Protein AF-A0A3S1AB15-F1 (afdb_monomer)

Radius of gyration: 45.66 Å; Cα contacts (8 Å, |Δi|>4): 78; chains: 1; bounding box: 102×45×136 Å

Structure (mmCIF, N/CA/C/O backbone):
data_AF-A0A3S1AB15-F1
#
_entry.id   AF-A0A3S1AB15-F1
#
loop_
_atom_site.group_PDB
_atom_site.id
_atom_site.type_symbol
_atom_site.label_atom_id
_atom_site.label_alt_id
_atom_site.label_comp_id
_atom_site.label_asym_id
_atom_site.label_entity_id
_atom_site.label_seq_id
_atom_site.pdbx_PDB_ins_code
_atom_site.Cartn_x
_atom_site.Cartn_y
_atom_site.Cartn_z
_atom_site.occupancy
_atom_site.B_iso_or_equiv
_atom_site.auth_seq_id
_atom_site.auth_comp_id
_atom_site.auth_asym_id
_atom_site.auth_atom_id
_atom_site.pdbx_PDB_model_num
ATOM 1 N N . MET A 1 1 ? 31.374 -25.590 18.415 1.00 41.78 1 MET A N 1
ATOM 2 C CA . MET A 1 1 ? 30.487 -24.872 19.351 1.00 41.78 1 MET A CA 1
ATOM 3 C C . MET A 1 1 ? 29.099 -24.911 18.758 1.00 41.78 1 MET A C 1
ATOM 5 O O . MET A 1 1 ? 28.862 -24.319 17.716 1.00 41.78 1 MET A O 1
ATOM 9 N N . SER A 1 2 ? 28.260 -25.740 19.357 1.00 37.12 2 SER A N 1
ATOM 10 C CA . SER A 1 2 ? 26.904 -26.049 18.923 1.00 37.12 2 SER A CA 1
ATOM 11 C C . SER A 1 2 ? 25.950 -25.057 19.580 1.00 37.12 2 SER A C 1
ATOM 13 O O . SER A 1 2 ? 26.013 -24.892 20.794 1.00 37.12 2 SER A O 1
ATOM 15 N N . ALA A 1 3 ? 25.056 -24.434 18.818 1.00 39.50 3 ALA A N 1
ATOM 16 C CA . ALA A 1 3 ? 23.902 -23.741 19.382 1.00 39.50 3 ALA A CA 1
ATOM 17 C C . ALA A 1 3 ? 22.699 -23.966 18.463 1.00 39.50 3 ALA A C 1
ATOM 19 O O . ALA A 1 3 ? 22.580 -23.375 17.394 1.00 39.50 3 ALA A O 1
ATOM 20 N N . SER A 1 4 ? 21.860 -24.910 18.884 1.00 38.78 4 SER A N 1
ATOM 21 C CA . SER A 1 4 ? 20.531 -25.165 18.341 1.00 38.78 4 SER A CA 1
ATOM 22 C C . SER A 1 4 ? 19.569 -24.138 18.921 1.00 38.78 4 SER A C 1
ATOM 24 O O . SER A 1 4 ? 19.506 -23.994 20.140 1.00 38.78 4 SER A O 1
ATOM 26 N N . ILE A 1 5 ? 18.812 -23.453 18.071 1.00 42.25 5 ILE A N 1
ATOM 27 C CA . ILE A 1 5 ? 17.659 -22.654 18.486 1.00 42.25 5 ILE A CA 1
ATOM 28 C C . ILE A 1 5 ? 16.576 -22.875 17.434 1.00 42.25 5 ILE A C 1
ATOM 30 O O . ILE A 1 5 ? 16.657 -22.297 16.355 1.00 42.25 5 ILE A O 1
ATOM 34 N N . ASN A 1 6 ? 15.600 -23.740 17.722 1.00 36.19 6 ASN A N 1
ATOM 35 C CA . ASN A 1 6 ? 14.193 -23.358 17.612 1.00 36.19 6 ASN A CA 1
ATOM 36 C C . ASN A 1 6 ? 13.216 -24.456 18.035 1.00 36.19 6 ASN A C 1
ATOM 38 O O . ASN A 1 6 ? 13.455 -25.643 17.836 1.00 36.19 6 ASN A O 1
ATOM 42 N N . SER A 1 7 ? 12.056 -23.952 18.458 1.00 36.03 7 SER A N 1
ATOM 43 C CA . SER A 1 7 ? 10.731 -24.572 18.491 1.00 36.03 7 SER A CA 1
ATOM 44 C C . SER A 1 7 ? 10.252 -24.960 19.886 1.00 36.03 7 SER A C 1
ATOM 46 O O . SER A 1 7 ? 10.498 -26.047 20.399 1.00 36.03 7 SER A O 1
ATOM 48 N N . ARG A 1 8 ? 9.519 -24.020 20.486 1.00 38.16 8 ARG A N 1
ATOM 49 C CA . ARG A 1 8 ? 8.546 -24.291 21.538 1.00 38.16 8 ARG A CA 1
ATOM 50 C C . ARG A 1 8 ? 7.203 -23.811 20.994 1.00 38.16 8 ARG A C 1
ATOM 52 O O . ARG A 1 8 ? 6.916 -22.619 21.019 1.00 38.16 8 ARG A O 1
ATOM 59 N N . ASN A 1 9 ? 6.473 -24.743 20.386 1.00 38.34 9 ASN A N 1
ATOM 60 C CA . ASN A 1 9 ? 5.055 -24.596 20.087 1.00 38.34 9 ASN A CA 1
ATOM 61 C C . ASN A 1 9 ? 4.305 -24.636 21.422 1.00 38.34 9 ASN A C 1
ATOM 63 O O . ASN A 1 9 ? 4.471 -25.588 22.184 1.00 38.34 9 ASN A O 1
ATOM 67 N N . GLU A 1 10 ? 3.511 -23.611 21.703 1.00 45.81 10 GLU A N 1
ATOM 68 C CA . GLU A 1 10 ? 2.460 -23.674 22.714 1.00 45.81 10 GLU A CA 1
ATOM 69 C C . GLU A 1 10 ? 1.128 -23.642 21.964 1.00 45.81 10 GLU A C 1
ATOM 71 O O . GLU A 1 10 ? 0.696 -22.602 21.469 1.00 45.81 10 GLU A O 1
ATOM 76 N N . ASP A 1 11 ? 0.542 -24.831 21.825 1.00 39.22 11 ASP A N 1
ATOM 77 C CA . ASP A 1 11 ? -0.824 -25.050 21.368 1.00 39.22 11 ASP A CA 1
ATOM 78 C C . ASP A 1 11 ? -1.787 -24.498 22.430 1.00 39.22 11 ASP A C 1
ATOM 80 O O . ASP A 1 11 ? -1.764 -24.920 23.588 1.00 39.22 11 ASP A O 1
ATOM 84 N N . TYR A 1 12 ? -2.621 -23.532 22.043 1.00 44.62 12 TYR A N 1
ATOM 85 C CA . TYR A 1 12 ? -3.700 -23.006 22.876 1.00 44.62 12 TYR A CA 1
ATOM 86 C C . TYR A 1 12 ? -5.025 -23.570 22.351 1.00 44.62 12 TYR A C 1
ATOM 88 O O . TYR A 1 12 ? -5.655 -22.998 21.463 1.00 44.62 12 TYR A O 1
ATOM 96 N N . ASP A 1 13 ? -5.421 -24.724 22.889 1.00 42.44 13 ASP A N 1
ATOM 97 C CA . ASP A 1 13 ? -6.760 -25.294 22.724 1.00 42.44 13 ASP A CA 1
ATOM 98 C C . ASP A 1 13 ? -7.756 -24.477 23.560 1.00 42.44 13 ASP A C 1
ATOM 100 O O . ASP A 1 13 ? -7.818 -24.585 24.785 1.00 42.44 13 ASP A O 1
ATOM 104 N N . GLY A 1 14 ? -8.532 -23.629 22.888 1.00 37.81 14 GLY A N 1
ATOM 105 C CA . GLY A 1 14 ? -9.622 -22.851 23.472 1.00 37.81 14 GLY A CA 1
ATOM 106 C C . GLY A 1 14 ? -10.954 -23.226 22.833 1.00 37.81 14 GLY A C 1
ATOM 107 O O . GLY A 1 14 ? -11.502 -22.449 22.057 1.00 37.81 14 GLY A O 1
ATOM 108 N N . ALA A 1 15 ? -11.460 -24.423 23.130 1.00 46.62 15 ALA A N 1
ATOM 109 C CA . ALA A 1 15 ? -12.810 -24.836 22.761 1.00 46.62 15 ALA A CA 1
ATOM 110 C C . ALA A 1 15 ? -13.834 -24.136 23.675 1.00 46.62 15 ALA A C 1
ATOM 112 O O . ALA A 1 15 ? -14.113 -24.592 24.783 1.00 46.62 15 ALA A O 1
ATOM 113 N N . GLU A 1 16 ? -14.382 -23.007 23.225 1.00 45.06 16 GLU A N 1
ATOM 114 C CA . GLU A 1 16 ? -15.529 -22.349 23.858 1.00 45.06 16 GLU A CA 1
ATOM 115 C C . GLU A 1 16 ? -16.817 -23.042 23.373 1.00 45.06 16 GLU A C 1
ATOM 117 O O . GLU A 1 16 ? -17.354 -22.747 22.305 1.00 45.06 16 GLU A O 1
ATOM 122 N N . SER A 1 17 ? -17.269 -24.038 24.141 1.00 47.09 17 SER A N 1
ATOM 123 C CA . SER A 1 17 ? -18.585 -24.665 23.990 1.00 47.09 17 SER A CA 1
ATOM 124 C C . SER A 1 17 ? -19.658 -23.649 24.378 1.00 47.09 17 SER A C 1
ATOM 126 O O . SER A 1 17 ? -19.760 -23.268 25.542 1.00 47.09 17 SER A O 1
ATOM 128 N N . SER A 1 18 ? -20.438 -23.193 23.401 1.00 46.47 18 SER A N 1
ATOM 129 C CA . SER A 1 18 ? -21.615 -22.354 23.624 1.00 46.47 18 SER A CA 1
ATOM 130 C C . SER A 1 18 ? -22.792 -23.245 24.023 1.00 46.47 18 SER A C 1
ATOM 132 O O . SER A 1 18 ? -23.372 -23.922 23.180 1.00 46.47 18 SER A O 1
ATOM 134 N N . ASP A 1 19 ? -23.128 -23.252 25.315 1.00 47.16 19 ASP A N 1
ATOM 135 C CA . ASP A 1 19 ? -24.432 -23.715 25.800 1.00 47.16 19 ASP A CA 1
ATOM 136 C C . ASP A 1 19 ? -25.497 -22.728 25.302 1.00 47.16 19 ASP A C 1
ATOM 138 O O . ASP A 1 19 ? -25.584 -21.586 25.761 1.00 47.16 19 ASP A O 1
ATOM 142 N N . LEU A 1 20 ? -26.259 -23.155 24.298 1.00 45.91 20 LEU A N 1
ATOM 143 C CA . LEU A 1 20 ? -27.479 -22.496 23.850 1.00 45.91 20 LEU A CA 1
ATOM 144 C C . LEU A 1 20 ? -28.652 -23.160 24.579 1.00 45.91 20 LEU A C 1
ATOM 146 O O . LEU A 1 20 ? -29.118 -24.222 24.171 1.00 45.91 20 LEU A O 1
ATOM 150 N N . ASP A 1 21 ? -29.110 -22.527 25.658 1.00 44.84 21 ASP A N 1
ATOM 151 C CA . ASP A 1 21 ? -30.383 -22.843 26.306 1.00 44.84 21 ASP A CA 1
ATOM 152 C C . ASP A 1 21 ? -31.539 -22.485 25.350 1.00 44.84 21 ASP A C 1
ATOM 154 O O . ASP A 1 21 ? -31.944 -21.327 25.228 1.00 44.84 21 ASP A O 1
ATOM 158 N N . GLU A 1 22 ? -32.060 -23.485 24.634 1.00 51.00 22 GLU A N 1
ATOM 159 C CA . GLU A 1 22 ? -33.353 -23.411 23.946 1.00 51.00 22 GLU A CA 1
ATOM 160 C C . GLU A 1 22 ? -34.484 -23.576 24.980 1.00 51.00 22 GLU A C 1
ATOM 162 O O . GLU A 1 22 ? -34.913 -24.691 25.286 1.00 51.00 22 GLU A O 1
ATOM 167 N N . GLU A 1 23 ? -34.993 -22.464 25.519 1.00 47.00 23 GLU A N 1
ATOM 168 C CA . GLU A 1 23 ? -36.288 -22.449 26.210 1.00 47.00 23 GLU A CA 1
ATOM 169 C C . GLU A 1 23 ? -37.405 -22.713 25.185 1.00 47.00 23 GLU A C 1
ATOM 171 O O . GLU A 1 23 ? -37.768 -21.850 24.383 1.00 47.00 23 GLU A O 1
ATOM 176 N N . LYS A 1 24 ? -37.942 -23.938 25.193 1.00 54.72 24 LYS A N 1
ATOM 177 C CA . LYS A 1 24 ? -39.202 -24.271 24.526 1.00 54.72 24 LYS A CA 1
ATOM 178 C C . LYS A 1 24 ? -40.3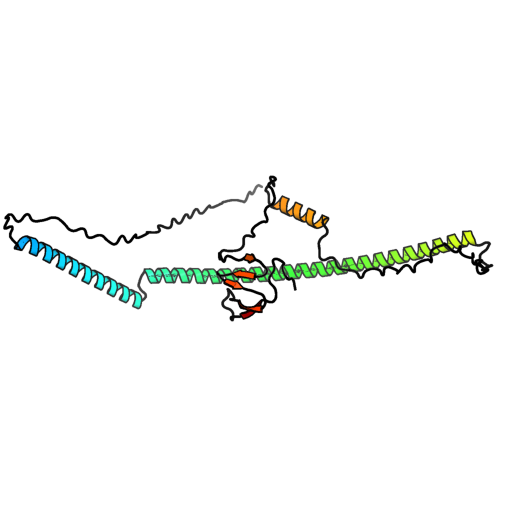75 -23.855 25.411 1.00 54.72 24 LYS A C 1
ATOM 180 O O . LYS A 1 24 ? -40.645 -24.495 26.425 1.00 54.72 24 LYS A O 1
ATOM 185 N N . ASP A 1 25 ? -41.075 -22.815 24.972 1.00 49.78 25 ASP A N 1
ATOM 186 C CA . ASP A 1 25 ? -42.474 -22.558 25.307 1.00 49.78 25 ASP A CA 1
ATOM 187 C C . ASP A 1 25 ? -43.337 -23.702 24.749 1.00 49.78 25 ASP A C 1
ATOM 189 O O . ASP A 1 25 ? -43.504 -23.814 23.534 1.00 49.78 25 ASP A O 1
ATOM 193 N N . ASP A 1 26 ? -43.900 -24.532 25.628 1.00 52.66 26 ASP A N 1
ATOM 194 C CA . ASP A 1 26 ? -45.068 -25.360 25.308 1.00 52.66 26 ASP A CA 1
ATOM 195 C C . ASP A 1 26 ? -46.261 -24.836 26.115 1.00 52.66 26 ASP A C 1
ATOM 197 O O . ASP A 1 26 ? -46.534 -25.218 27.257 1.00 52.66 26 ASP A O 1
ATOM 201 N N . GLU A 1 27 ? -46.956 -23.894 25.486 1.00 53.1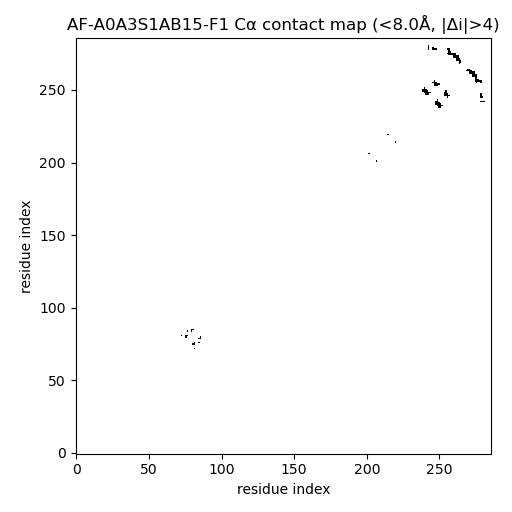2 27 GLU A N 1
ATOM 202 C CA . GLU A 1 27 ? -48.308 -23.490 25.830 1.00 53.12 27 GLU A CA 1
ATOM 203 C C . GLU A 1 27 ? -49.324 -24.565 25.393 1.00 53.12 27 GLU A C 1
ATOM 205 O O . GLU A 1 27 ? -49.307 -25.031 24.257 1.00 53.12 27 GLU A O 1
ATOM 210 N N . GLN A 1 28 ? -50.292 -24.811 26.286 1.00 47.41 28 GLN A N 1
ATOM 211 C CA . GLN A 1 28 ? -51.621 -25.415 26.077 1.00 47.41 28 GLN A CA 1
ATOM 212 C C . GLN A 1 28 ? -51.737 -26.950 26.077 1.00 47.41 28 GLN A C 1
ATOM 214 O O . GLN A 1 28 ? -51.415 -27.633 25.116 1.00 47.41 28 GLN A O 1
ATOM 219 N N . ALA A 1 29 ? -52.429 -27.478 27.090 1.00 44.75 29 ALA A N 1
ATOM 220 C CA . ALA A 1 29 ? -53.857 -27.783 26.950 1.00 44.75 29 ALA A CA 1
ATOM 221 C C . ALA A 1 29 ? -54.458 -28.108 28.326 1.00 44.75 29 ALA A C 1
ATOM 223 O O . ALA A 1 29 ? -54.067 -29.060 28.998 1.00 44.75 29 ALA A O 1
ATOM 224 N N . SER A 1 30 ? -55.400 -27.262 28.739 1.00 55.62 30 SER A N 1
ATOM 225 C CA . SER A 1 30 ? -56.384 -27.552 29.777 1.00 55.62 30 SER A CA 1
ATOM 226 C C . SER A 1 30 ? -57.255 -28.697 29.277 1.00 55.62 30 SER A C 1
ATOM 228 O O . SER A 1 30 ? -57.962 -28.499 28.291 1.00 55.62 30 SER A O 1
ATOM 230 N N . ASP A 1 31 ? -57.214 -29.845 29.950 1.00 49.53 31 ASP A N 1
ATOM 231 C CA . ASP A 1 31 ? -58.275 -30.838 29.835 1.00 49.53 31 ASP A CA 1
ATOM 232 C C . ASP A 1 31 ? -58.902 -31.089 31.206 1.00 49.53 31 ASP A C 1
ATOM 234 O O . ASP A 1 31 ? -58.246 -31.229 32.241 1.00 49.53 31 ASP A O 1
ATOM 238 N N . GLU A 1 32 ? -60.211 -31.010 31.150 1.00 54.84 32 GLU A N 1
ATOM 239 C CA . GLU A 1 32 ? -61.214 -30.881 32.178 1.00 54.84 32 GLU A CA 1
ATOM 240 C C . GLU A 1 32 ? -61.798 -32.279 32.366 1.00 54.84 32 GLU A C 1
ATOM 242 O O . GLU A 1 32 ? -62.391 -32.799 31.435 1.00 54.84 32 GLU A O 1
ATOM 247 N N . ASP A 1 33 ? -61.580 -32.916 33.521 1.00 52.94 33 ASP A N 1
ATOM 248 C CA . ASP A 1 33 ? -62.572 -33.780 34.184 1.00 52.94 33 ASP A CA 1
ATOM 249 C C . ASP A 1 33 ? -61.932 -34.588 35.319 1.00 52.94 33 ASP A C 1
ATOM 251 O O . ASP A 1 33 ? -61.236 -35.586 35.125 1.00 52.94 33 ASP A O 1
ATOM 255 N N . THR A 1 34 ? -62.241 -34.221 36.560 1.00 56.88 34 THR A N 1
ATOM 256 C CA . THR A 1 34 ? -62.368 -35.219 37.628 1.00 56.88 34 THR A CA 1
ATOM 257 C C . THR A 1 34 ? -63.484 -34.764 38.551 1.00 56.88 34 THR A C 1
ATOM 259 O O . THR A 1 34 ? -63.316 -33.891 39.403 1.00 56.88 34 THR A O 1
ATOM 262 N N . ALA A 1 35 ? -64.653 -35.339 38.291 1.00 48.91 35 ALA A N 1
ATOM 263 C CA . ALA A 1 35 ? -65.862 -35.190 39.068 1.00 48.91 35 ALA A CA 1
ATOM 264 C C . ALA A 1 35 ? -65.660 -35.596 40.539 1.00 48.91 35 ALA A C 1
ATOM 266 O O . ALA A 1 35 ? -65.032 -36.606 40.844 1.00 48.91 35 ALA A O 1
ATOM 267 N N . ASP A 1 36 ? -66.235 -34.766 41.407 1.00 56.72 36 ASP A N 1
ATOM 268 C CA . ASP A 1 36 ? -66.935 -35.091 42.653 1.00 56.72 36 ASP A CA 1
ATOM 269 C C . ASP A 1 36 ? -66.456 -36.302 43.481 1.00 56.72 36 ASP A C 1
ATOM 271 O O . ASP A 1 36 ? -66.735 -37.461 43.179 1.00 56.72 36 ASP A O 1
ATOM 275 N N . ALA A 1 37 ? -65.842 -35.996 44.625 1.00 50.91 37 ALA A N 1
ATOM 276 C CA . ALA A 1 37 ? -65.893 -36.840 45.815 1.00 50.91 37 ALA A CA 1
ATOM 277 C C . ALA A 1 37 ? -65.869 -35.940 47.056 1.00 50.91 37 ALA A C 1
ATOM 279 O O . ALA A 1 37 ? -64.846 -35.732 47.713 1.00 50.91 37 ALA A O 1
ATOM 280 N N . SER A 1 38 ? -67.020 -35.341 47.343 1.00 52.38 38 SER A N 1
ATOM 281 C CA . SER A 1 38 ? -67.289 -34.686 48.615 1.00 52.38 38 SER A CA 1
ATOM 282 C C . SER A 1 38 ? -67.588 -35.726 49.707 1.00 52.38 38 SER A C 1
ATOM 284 O O . SER A 1 38 ? -68.727 -36.124 49.896 1.00 52.38 38 SER A O 1
ATOM 286 N N . GLU A 1 39 ? -66.572 -36.126 50.481 1.00 42.72 39 GLU A N 1
ATOM 287 C CA . GLU A 1 39 ? -66.761 -36.768 51.794 1.00 42.72 39 GLU A CA 1
ATOM 288 C C . GLU A 1 39 ? -65.751 -36.224 52.822 1.00 42.72 39 GLU A C 1
ATOM 290 O O . GLU A 1 39 ? -64.569 -36.550 52.834 1.00 42.72 39 GLU A O 1
ATOM 295 N N . THR A 1 40 ? -66.262 -35.340 53.684 1.00 52.12 40 THR A N 1
ATOM 296 C CA . THR A 1 40 ? -65.970 -35.259 55.127 1.00 52.12 40 THR A CA 1
ATOM 297 C C . THR A 1 40 ? -64.553 -35.600 55.610 1.00 52.12 40 THR A C 1
ATOM 299 O O . THR A 1 40 ? -64.297 -36.670 56.149 1.00 52.12 40 THR A O 1
ATOM 302 N N . GLU A 1 41 ? -63.690 -34.588 55.637 1.00 45.47 41 GLU A N 1
ATOM 303 C CA . GLU A 1 41 ? -62.839 -34.336 56.804 1.00 45.47 41 GLU A CA 1
ATOM 304 C C . GLU A 1 41 ? -62.891 -32.833 57.096 1.00 45.47 41 GLU A C 1
ATOM 306 O O . GLU A 1 41 ? -62.318 -32.020 56.368 1.00 45.47 41 GLU A O 1
ATOM 311 N N . GLU A 1 42 ? -63.559 -32.439 58.182 1.00 49.09 42 GLU A N 1
ATOM 312 C CA . GLU A 1 42 ? -63.342 -31.136 58.817 1.00 49.09 42 GLU A CA 1
ATOM 313 C C . GLU A 1 42 ? -61.929 -31.108 59.429 1.00 49.09 42 GLU A C 1
ATOM 315 O O . GLU A 1 42 ? -61.736 -31.049 60.640 1.00 49.09 42 GLU A O 1
ATOM 320 N N . LYS A 1 43 ? -60.896 -31.145 58.582 1.00 52.53 43 LYS A N 1
ATOM 321 C CA . LYS A 1 43 ? -59.584 -30.626 58.959 1.00 52.53 43 LYS A CA 1
ATOM 322 C C . LYS A 1 43 ? -59.753 -29.123 59.154 1.00 52.53 43 LYS A C 1
ATOM 324 O O . LYS A 1 43 ? -60.405 -28.477 58.328 1.00 52.53 43 LYS A O 1
ATOM 329 N N . PRO A 1 44 ? -59.207 -28.541 60.235 1.00 48.84 44 PRO A N 1
ATOM 330 C CA . PRO A 1 44 ? -59.444 -27.143 60.548 1.00 48.84 44 PRO A CA 1
ATOM 331 C C . PRO A 1 44 ? -59.025 -26.310 59.337 1.00 48.84 44 PRO A C 1
ATOM 333 O O . PRO A 1 44 ? -57.844 -26.271 58.989 1.00 48.84 44 PRO A O 1
ATOM 336 N N . LYS A 1 45 ? -59.986 -25.626 58.699 1.00 49.62 45 LYS A N 1
ATOM 337 C CA . LYS A 1 45 ? -59.746 -24.697 57.576 1.00 49.62 45 LYS A CA 1
ATOM 338 C C . LYS A 1 45 ? -58.682 -23.638 57.923 1.00 49.62 45 LYS A C 1
ATOM 340 O O . LYS A 1 45 ? -58.064 -23.067 57.034 1.00 49.62 45 LYS A O 1
ATOM 345 N N . ASN A 1 46 ? -58.389 -23.462 59.213 1.00 50.88 46 ASN A N 1
ATOM 346 C CA . ASN A 1 46 ? -57.279 -22.677 59.749 1.00 50.88 46 ASN A CA 1
ATOM 347 C C . ASN A 1 46 ? -55.872 -23.157 59.340 1.00 50.88 46 ASN A C 1
ATOM 349 O O . ASN A 1 46 ? -54.966 -22.335 59.247 1.00 50.88 46 ASN A O 1
ATOM 353 N N . SER A 1 47 ? -55.658 -24.457 59.115 1.00 52.62 47 SER A N 1
ATOM 354 C CA . SER A 1 47 ? -54.328 -25.016 58.822 1.00 52.62 47 SER A CA 1
ATOM 355 C C . SER A 1 47 ? -53.885 -24.729 57.384 1.00 52.62 47 SER A C 1
ATOM 357 O O . SER A 1 47 ? -52.773 -24.251 57.167 1.00 52.62 47 SER A O 1
ATOM 359 N N . HIS A 1 48 ? -54.761 -24.955 56.401 1.00 54.19 48 HIS A N 1
ATOM 360 C CA . HIS A 1 48 ? -54.437 -24.723 54.991 1.00 54.19 48 HIS A CA 1
ATOM 361 C C . HIS A 1 48 ? -54.352 -23.224 54.658 1.00 54.19 48 HIS A C 1
ATOM 363 O O . HIS A 1 48 ? -53.440 -22.805 53.946 1.00 54.19 48 HIS A O 1
ATOM 369 N N . VAL A 1 49 ? -55.228 -22.407 55.258 1.00 60.25 49 VAL A N 1
ATOM 370 C CA . VAL A 1 49 ? -55.196 -20.940 55.132 1.00 60.25 49 VAL A CA 1
ATOM 371 C C . VAL A 1 49 ? -53.919 -20.363 55.754 1.00 60.25 49 VAL A C 1
ATOM 373 O O . VAL A 1 49 ? -53.275 -19.516 55.140 1.00 60.25 49 VAL A O 1
ATOM 376 N N . GLY A 1 50 ? -53.480 -20.871 56.911 1.00 61.81 50 GLY A N 1
ATOM 377 C CA . GLY A 1 50 ? -52.220 -20.455 57.538 1.00 61.81 50 GLY A CA 1
ATOM 378 C C . GLY A 1 50 ? -50.986 -20.747 56.677 1.00 61.81 50 GLY A C 1
ATOM 379 O O . GLY A 1 50 ? -50.113 -19.894 56.546 1.00 61.81 50 GLY A O 1
ATOM 380 N N . VAL A 1 51 ? -50.936 -21.910 56.016 1.00 65.56 51 VAL A N 1
ATOM 381 C CA . VAL A 1 51 ? -49.839 -22.265 55.095 1.00 65.56 51 VAL A CA 1
ATOM 382 C C . VAL A 1 51 ? -49.891 -21.435 53.805 1.00 65.56 51 VAL A C 1
ATOM 384 O O . VAL A 1 51 ? -48.847 -21.007 53.314 1.00 65.56 51 VAL A O 1
ATOM 387 N N . SER A 1 52 ? -51.081 -21.152 53.259 1.00 67.00 52 SER A N 1
ATOM 388 C CA . SER A 1 52 ? -51.210 -20.283 52.080 1.00 67.00 52 SER A CA 1
ATOM 389 C C . SER A 1 52 ? -50.808 -18.837 52.368 1.00 67.00 52 SER A C 1
ATOM 391 O O . SER A 1 52 ? -50.142 -18.226 51.535 1.00 67.00 52 SER A O 1
ATOM 393 N N . VAL A 1 53 ? -51.146 -18.324 53.556 1.00 71.56 53 VAL A N 1
ATOM 394 C CA . VAL A 1 53 ? -50.788 -16.971 54.005 1.00 71.56 53 VAL A CA 1
ATOM 395 C C . VAL A 1 53 ? -49.278 -16.862 54.228 1.00 71.56 53 VAL A C 1
ATOM 397 O O . VAL A 1 53 ? -48.651 -15.949 53.695 1.00 71.56 53 VAL A O 1
ATOM 400 N N . GLN A 1 54 ? -48.655 -17.854 54.874 1.00 74.38 54 GLN A N 1
ATOM 401 C CA . GLN A 1 54 ? -47.192 -17.920 54.990 1.00 74.38 54 GLN A CA 1
ATOM 402 C C . GLN A 1 54 ? -46.510 -17.990 53.618 1.00 74.38 54 GLN A C 1
ATOM 404 O O . GLN A 1 54 ? -45.513 -17.314 53.379 1.00 74.38 54 GLN A O 1
ATOM 409 N N . ARG A 1 55 ? -47.056 -18.757 52.665 1.00 76.44 55 ARG A N 1
ATOM 410 C CA . ARG A 1 55 ? -46.520 -18.824 51.295 1.00 76.44 55 ARG A CA 1
ATOM 411 C C . ARG A 1 55 ? -46.613 -17.477 50.572 1.00 76.44 55 ARG A C 1
ATOM 413 O O . ARG A 1 55 ? -45.709 -17.148 49.804 1.00 76.44 55 ARG A O 1
ATOM 420 N N . THR A 1 56 ? -47.680 -16.706 50.783 1.00 82.75 56 THR A N 1
ATOM 421 C CA . THR A 1 56 ? -47.816 -15.356 50.215 1.00 82.75 56 THR A CA 1
ATOM 422 C C . THR A 1 56 ? -46.901 -14.341 50.893 1.00 82.75 56 THR A C 1
ATOM 424 O O . THR A 1 56 ? -46.286 -13.546 50.193 1.00 82.75 56 THR A O 1
ATOM 427 N N . GLU A 1 57 ? -46.726 -14.416 52.212 1.00 88.06 57 GLU A N 1
ATOM 428 C CA . GLU A 1 57 ? -45.799 -13.558 52.962 1.00 88.06 57 GLU A CA 1
ATOM 429 C C . GLU A 1 57 ? -44.341 -13.817 52.564 1.00 88.06 57 GLU A C 1
ATOM 431 O O . GLU A 1 57 ? -43.587 -12.875 52.337 1.00 88.06 57 GLU A O 1
ATOM 436 N N . ILE A 1 58 ? -43.951 -15.084 52.382 1.00 89.75 58 ILE A N 1
ATOM 437 C CA . ILE A 1 58 ? -42.613 -15.449 51.894 1.00 89.75 58 ILE A CA 1
ATOM 438 C C . ILE A 1 58 ? -42.389 -14.911 50.475 1.00 89.75 58 ILE A C 1
ATOM 440 O O . ILE A 1 58 ? -41.322 -14.374 50.183 1.00 89.75 58 ILE A O 1
ATOM 444 N N . LYS A 1 59 ? -43.385 -15.018 49.585 1.00 91.38 59 LYS A N 1
ATOM 445 C CA . LYS A 1 59 ? -43.298 -14.450 48.230 1.00 91.38 59 LYS A CA 1
ATOM 446 C C . LYS A 1 59 ? -43.162 -12.928 48.251 1.00 91.38 59 LYS A C 1
ATOM 448 O O . LYS A 1 59 ? -42.352 -12.392 47.498 1.00 91.38 59 LYS A O 1
ATOM 453 N N . GLU A 1 60 ? -43.923 -12.253 49.105 1.00 92.00 60 GLU A N 1
ATOM 454 C CA . GLU A 1 60 ? -43.840 -10.801 49.269 1.00 92.00 60 GLU A CA 1
ATOM 455 C C . GLU A 1 60 ? -42.466 -10.391 49.813 1.00 92.00 60 GLU A C 1
ATOM 457 O O . GLU A 1 60 ? -41.833 -9.488 49.271 1.00 92.00 60 GLU A O 1
ATOM 462 N N . GLN A 1 61 ? -41.935 -11.117 50.801 1.00 94.94 61 GLN A N 1
ATOM 463 C CA . GLN A 1 61 ? -40.593 -10.874 51.326 1.00 94.94 61 GLN A CA 1
ATOM 464 C C . GLN A 1 61 ? -39.522 -11.050 50.240 1.00 94.94 61 GLN A C 1
ATOM 466 O O . GLN A 1 61 ? -38.684 -10.170 50.053 1.00 94.94 61 GLN A O 1
ATOM 471 N N . MET A 1 62 ? -39.592 -12.130 49.453 1.00 95.00 62 MET A N 1
ATOM 472 C CA . MET A 1 62 ? -38.682 -12.351 48.324 1.00 95.00 62 MET A CA 1
ATOM 473 C C . MET A 1 62 ? -38.764 -11.229 47.282 1.00 95.00 62 MET A C 1
ATOM 475 O O . MET A 1 62 ? -37.740 -10.834 46.721 1.00 95.00 62 MET A O 1
ATOM 479 N N . TYR A 1 63 ? -39.965 -10.710 47.012 1.00 95.81 63 TYR A N 1
ATOM 480 C CA . TYR A 1 63 ? -40.155 -9.591 46.094 1.00 95.81 63 TYR A CA 1
ATOM 481 C C . TYR A 1 63 ? -39.514 -8.305 46.628 1.00 95.81 63 TYR A C 1
ATOM 483 O O . TYR A 1 63 ? -38.764 -7.649 45.899 1.00 95.81 63 TYR A O 1
ATOM 491 N N . GLN A 1 64 ? -39.744 -7.966 47.899 1.00 97.19 64 GLN A N 1
ATOM 492 C CA . GLN A 1 64 ? -39.135 -6.791 48.527 1.00 97.19 64 GLN A CA 1
ATOM 493 C C . GLN A 1 64 ? -37.605 -6.898 48.572 1.00 97.19 64 GLN A C 1
ATOM 495 O O . GLN A 1 64 ? -36.913 -5.928 48.248 1.00 97.19 64 GLN A O 1
ATOM 500 N N . ASP A 1 65 ? -37.065 -8.083 48.865 1.00 97.12 65 ASP A N 1
ATOM 501 C CA . ASP A 1 65 ? -35.622 -8.347 48.853 1.00 97.12 65 ASP A CA 1
ATOM 502 C C . ASP A 1 65 ? -35.037 -8.202 47.440 1.00 97.12 65 ASP A C 1
ATOM 504 O O . ASP A 1 65 ? -34.000 -7.555 47.246 1.00 97.12 65 ASP A O 1
ATOM 508 N N . LYS A 1 66 ? -35.730 -8.727 46.419 1.00 97.12 66 LYS A N 1
ATOM 509 C CA . LYS A 1 66 ? -35.340 -8.573 45.010 1.00 97.12 66 LYS A CA 1
ATOM 510 C C . LYS A 1 66 ? -35.356 -7.103 44.592 1.00 97.12 66 LYS A C 1
ATOM 512 O O . LYS A 1 66 ? -34.412 -6.628 43.957 1.00 97.12 66 LYS A O 1
ATOM 517 N N . LEU A 1 67 ? -36.391 -6.361 44.979 1.00 96.75 67 LEU A N 1
ATOM 518 C CA . LEU A 1 67 ? -36.513 -4.935 44.700 1.00 96.75 67 LEU A CA 1
ATOM 519 C C . LEU A 1 67 ? -35.392 -4.135 45.380 1.00 96.75 67 LEU A C 1
ATOM 521 O O . LEU A 1 67 ? -34.805 -3.247 44.757 1.00 96.75 67 LEU A O 1
ATOM 525 N N . ALA A 1 68 ? -35.059 -4.456 46.632 1.00 97.12 68 ALA A N 1
ATOM 526 C CA . ALA A 1 68 ? -33.953 -3.840 47.358 1.00 97.12 68 ALA A CA 1
ATOM 527 C C . ALA A 1 68 ? -32.597 -4.143 46.697 1.00 97.12 68 ALA A C 1
ATOM 529 O O . ALA A 1 68 ? -31.776 -3.235 46.532 1.00 97.12 68 ALA A O 1
ATOM 530 N N . GLN A 1 69 ? -32.380 -5.382 46.246 1.00 97.12 69 GLN A N 1
ATOM 531 C CA . GLN A 1 69 ? -31.181 -5.783 45.509 1.00 97.12 69 GLN A CA 1
ATOM 532 C C . GLN A 1 69 ? -31.030 -4.993 44.202 1.00 97.12 69 GLN A C 1
ATOM 534 O O . GLN A 1 69 ? -29.951 -4.463 43.930 1.00 97.12 69 GLN A O 1
ATOM 539 N N . ILE A 1 70 ? -32.107 -4.860 43.422 1.00 95.94 70 ILE A N 1
ATOM 540 C CA . ILE A 1 70 ? -32.106 -4.094 42.167 1.00 95.94 70 ILE A CA 1
ATOM 541 C C . ILE A 1 70 ? -31.839 -2.611 42.444 1.00 95.94 70 ILE A C 1
ATOM 543 O O . ILE A 1 70 ? -30.978 -2.008 41.804 1.00 95.94 70 ILE A O 1
ATOM 547 N N . LYS A 1 71 ? -32.509 -2.014 43.440 1.00 96.75 71 LYS A N 1
ATOM 548 C CA . LYS A 1 71 ? -32.262 -0.618 43.845 1.00 96.75 71 LYS A CA 1
ATOM 549 C C . LYS A 1 71 ? -30.803 -0.396 44.251 1.00 96.75 71 LYS A C 1
ATOM 551 O O . LYS A 1 71 ? -30.207 0.599 43.841 1.00 96.75 71 LYS A O 1
ATOM 556 N N . LYS A 1 72 ? -30.208 -1.338 44.992 1.00 96.62 72 LYS A N 1
ATOM 557 C CA . LYS A 1 72 ? -28.789 -1.300 45.370 1.00 96.62 72 LYS A CA 1
ATOM 558 C C . LYS A 1 72 ? -27.873 -1.380 44.148 1.00 96.62 72 LYS A C 1
ATOM 560 O O . LYS A 1 72 ? -26.945 -0.585 44.049 1.00 96.62 72 LYS A O 1
ATOM 565 N N . GLN A 1 73 ? -28.141 -2.281 43.201 1.00 96.12 73 GLN A N 1
ATOM 566 C CA . GLN A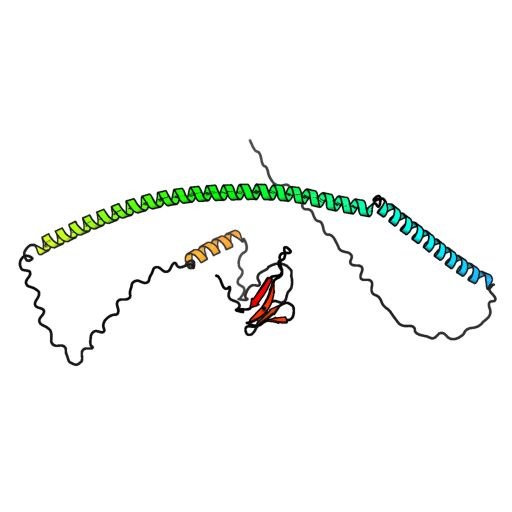 1 73 ? -27.366 -2.382 41.958 1.00 96.12 73 GLN A CA 1
ATOM 567 C C . GLN A 1 73 ? -27.458 -1.107 41.111 1.00 96.12 73 GLN A C 1
ATOM 569 O O . GLN A 1 73 ? -26.440 -0.657 40.595 1.00 96.12 73 GLN A O 1
ATOM 574 N N . ILE A 1 74 ? -28.640 -0.487 41.016 1.00 95.12 74 ILE A N 1
ATOM 575 C CA . ILE A 1 74 ? -28.819 0.805 40.336 1.00 95.12 74 ILE A CA 1
ATOM 576 C C . ILE A 1 74 ? -28.008 1.902 41.037 1.00 95.12 74 ILE A C 1
ATOM 578 O O . ILE A 1 74 ? -27.367 2.702 40.359 1.00 95.12 74 ILE A O 1
ATOM 582 N N . GLY A 1 75 ? -28.011 1.940 42.374 1.00 96.12 75 GLY A N 1
ATOM 583 C CA . GLY A 1 75 ? -27.176 2.860 43.154 1.00 96.12 75 GLY A CA 1
ATOM 584 C C . GLY A 1 75 ? -25.688 2.677 42.850 1.00 96.12 75 GLY A C 1
ATOM 585 O O . GLY A 1 75 ? -25.030 3.616 42.413 1.00 96.12 75 GLY A O 1
ATOM 586 N N . MET A 1 76 ? -25.194 1.440 42.947 1.00 96.12 76 MET A N 1
ATOM 587 C CA . MET A 1 76 ? -23.803 1.101 42.623 1.00 96.12 76 MET A CA 1
ATOM 588 C C . MET A 1 76 ? -23.437 1.421 41.168 1.00 96.12 76 MET A C 1
ATOM 590 O O . MET A 1 76 ? -22.315 1.828 40.885 1.00 96.12 76 MET A O 1
ATOM 594 N N . LEU A 1 77 ? -24.366 1.250 40.223 1.00 94.50 77 LEU A N 1
ATOM 595 C CA . LEU A 1 77 ? -24.140 1.606 38.824 1.00 94.50 77 LEU A CA 1
ATOM 596 C C . LEU A 1 77 ? -24.024 3.124 38.642 1.00 94.50 77 LEU A C 1
ATOM 598 O O . LEU A 1 77 ? -23.119 3.576 37.947 1.00 94.50 77 LEU A O 1
ATOM 602 N N . LYS A 1 78 ? -24.896 3.908 39.291 1.00 93.81 78 LYS A N 1
ATOM 603 C CA . LYS A 1 78 ? -24.837 5.381 39.275 1.00 93.81 78 LYS A CA 1
ATOM 604 C C . LYS A 1 78 ? -23.553 5.917 39.907 1.00 93.81 78 LYS A C 1
ATOM 606 O O . LYS A 1 78 ? -23.004 6.897 39.423 1.00 93.81 78 LYS A O 1
ATOM 611 N N . GLU A 1 79 ? -23.070 5.260 40.956 1.00 95.12 79 GLU A N 1
ATOM 612 C CA . GLU A 1 79 ? -21.788 5.560 41.605 1.00 95.12 79 GLU A CA 1
ATOM 613 C C . GLU A 1 79 ? -20.576 5.036 40.814 1.00 95.12 79 GLU A C 1
ATOM 615 O O . GLU A 1 79 ? -19.435 5.323 41.169 1.00 95.12 79 GLU A O 1
ATOM 620 N N . GLY A 1 80 ? -20.795 4.247 39.755 1.00 92.44 80 GLY A N 1
ATOM 621 C CA . GLY A 1 80 ? -19.729 3.625 38.967 1.00 92.44 80 GLY A CA 1
ATOM 622 C C . GLY A 1 80 ? -18.978 2.501 39.694 1.00 92.44 80 GLY A C 1
ATOM 623 O O . GLY A 1 80 ? -17.922 2.076 39.231 1.00 92.44 80 GLY A O 1
ATOM 624 N N . SER A 1 81 ? -19.504 1.998 40.813 1.00 95.00 81 SER A N 1
ATOM 625 C CA . SER A 1 81 ? -18.896 0.955 41.649 1.00 95.00 81 SER A CA 1
ATOM 626 C C . SER A 1 81 ? -19.395 -0.462 41.332 1.00 95.00 81 SER A C 1
ATOM 628 O O . SER A 1 81 ? -18.902 -1.435 41.909 1.00 95.00 81 SER A O 1
ATOM 630 N N . LEU A 1 82 ? -20.353 -0.616 40.406 1.00 96.44 82 LEU A N 1
ATOM 631 C CA . LEU A 1 82 ? -20.882 -1.927 40.019 1.00 96.44 82 LEU A CA 1
ATOM 632 C C . LEU A 1 82 ? -19.772 -2.815 39.397 1.00 96.44 82 LEU A C 1
ATOM 634 O O . LEU A 1 82 ? -19.204 -2.446 38.365 1.00 96.44 82 LEU A O 1
ATOM 638 N N . PRO A 1 83 ? -19.484 -4.014 39.948 1.00 95.44 83 PRO A N 1
ATOM 639 C CA . PRO A 1 83 ? -18.364 -4.850 39.497 1.00 95.44 83 PRO A CA 1
ATOM 640 C C . PRO A 1 83 ? -18.430 -5.285 38.027 1.00 95.44 83 PRO A C 1
ATOM 642 O O . PRO A 1 83 ? -17.401 -5.322 37.354 1.00 95.44 83 PRO A O 1
ATOM 645 N N . GLU A 1 84 ? -19.629 -5.599 37.525 1.00 93.94 84 GLU A N 1
ATOM 646 C CA . GLU A 1 84 ? -19.861 -5.960 36.117 1.00 93.94 84 GLU A CA 1
ATOM 647 C C . GLU A 1 84 ? -19.479 -4.814 35.172 1.00 93.94 84 GLU A C 1
ATOM 649 O O . GLU A 1 84 ? -18.741 -5.010 34.204 1.00 93.94 84 GLU A O 1
ATOM 654 N N . PHE A 1 85 ? -19.920 -3.595 35.501 1.00 95.75 85 PHE A N 1
ATOM 655 C CA . PHE A 1 85 ? -19.590 -2.389 34.748 1.00 95.75 85 PHE A CA 1
ATOM 656 C C . PHE A 1 85 ? -18.076 -2.158 34.728 1.00 95.75 85 PHE A C 1
ATOM 658 O O . PHE A 1 85 ? -17.488 -2.023 33.658 1.00 95.75 85 PHE A O 1
ATOM 665 N N . LEU A 1 86 ? -17.419 -2.214 35.890 1.00 96.94 86 LEU A N 1
ATOM 666 C CA . LEU A 1 86 ? -15.968 -2.041 35.995 1.00 96.94 86 LEU A CA 1
ATOM 667 C C . LEU A 1 86 ? -15.188 -3.092 35.194 1.00 96.94 86 LEU A C 1
ATOM 669 O O . LEU A 1 86 ? -14.198 -2.754 34.541 1.00 96.94 86 LEU A O 1
ATOM 673 N N . ARG A 1 87 ? -15.626 -4.358 35.208 1.00 97.69 87 ARG A N 1
ATOM 674 C CA . ARG A 1 87 ? -15.028 -5.417 34.380 1.00 97.69 87 ARG A CA 1
ATOM 675 C C . ARG A 1 87 ? -15.167 -5.110 32.894 1.00 97.69 87 ARG A C 1
ATOM 677 O O . ARG A 1 87 ? -14.182 -5.229 32.162 1.00 97.69 87 ARG A O 1
ATOM 684 N N . ARG A 1 88 ? -16.349 -4.675 32.448 1.00 97.19 88 ARG A N 1
ATOM 685 C CA . ARG A 1 88 ? -16.574 -4.312 31.044 1.00 97.19 88 ARG A CA 1
ATOM 686 C C . ARG A 1 88 ? -15.726 -3.111 30.627 1.00 97.19 88 ARG A C 1
ATOM 688 O O . ARG A 1 88 ? -15.078 -3.176 29.586 1.00 97.19 88 ARG A O 1
ATOM 695 N N . THR A 1 89 ? -15.655 -2.078 31.461 1.00 96.56 89 THR A N 1
ATOM 696 C CA . THR A 1 89 ? -14.828 -0.888 31.224 1.00 96.56 89 THR A CA 1
ATOM 697 C C . THR A 1 89 ? -13.348 -1.249 31.120 1.00 96.56 89 THR A C 1
ATOM 699 O O . THR A 1 89 ? -12.695 -0.859 30.158 1.00 96.56 89 THR A O 1
ATOM 702 N N . LYS A 1 90 ? -12.819 -2.078 32.033 1.00 98.06 90 LYS A N 1
ATOM 703 C CA . LYS A 1 90 ? -11.426 -2.557 31.958 1.00 98.06 90 LYS A CA 1
ATOM 704 C C . LYS A 1 90 ? -11.138 -3.348 30.681 1.00 98.06 90 LYS A C 1
ATOM 706 O O . LYS A 1 90 ? -10.055 -3.206 30.118 1.00 98.06 90 LYS A O 1
ATOM 711 N N . LYS A 1 91 ? -12.087 -4.172 30.218 1.00 98.31 91 LYS A N 1
ATOM 712 C CA . LYS A 1 91 ? -11.946 -4.924 28.961 1.00 98.31 91 LYS A CA 1
ATOM 713 C C . LYS A 1 91 ? -11.853 -3.982 27.759 1.00 98.31 91 LYS A C 1
ATOM 715 O O . LYS A 1 91 ? -10.964 -4.159 26.933 1.00 98.31 91 LYS A O 1
ATOM 720 N N . ILE A 1 92 ? -12.724 -2.974 27.692 1.00 98.31 92 ILE A N 1
ATOM 721 C CA . ILE A 1 92 ? -12.708 -1.967 26.621 1.00 98.31 92 ILE A CA 1
ATOM 722 C C . ILE A 1 92 ? -11.402 -1.166 26.654 1.00 98.31 92 ILE A C 1
ATOM 724 O O . ILE A 1 92 ? -10.768 -0.996 25.619 1.00 98.31 92 ILE A O 1
ATOM 728 N N . GLU A 1 93 ? -10.951 -0.746 27.837 1.00 98.12 93 GLU A N 1
ATOM 729 C CA . GLU A 1 93 ? -9.694 -0.008 28.002 1.00 98.12 93 GLU A CA 1
ATOM 730 C C . GLU A 1 93 ? -8.478 -0.826 27.544 1.00 98.12 93 GLU A C 1
ATOM 732 O O . GLU A 1 93 ? -7.565 -0.312 26.900 1.00 98.12 93 GLU A O 1
ATOM 737 N N . LEU A 1 94 ? -8.453 -2.127 27.849 1.00 98.50 94 LEU A N 1
ATOM 738 C CA . LEU A 1 94 ? -7.399 -3.019 27.369 1.00 98.50 94 LEU A CA 1
ATOM 739 C C . LEU A 1 94 ? -7.420 -3.140 25.840 1.00 98.50 94 LEU A C 1
ATOM 741 O O . LEU A 1 94 ? -6.374 -3.004 25.213 1.00 98.50 94 LEU A O 1
ATOM 745 N N . GLN A 1 95 ? -8.597 -3.348 25.246 1.00 98.56 95 GLN A N 1
ATOM 746 C CA . GLN A 1 95 ? -8.751 -3.428 23.790 1.00 98.56 95 GLN A CA 1
ATOM 747 C C . GLN A 1 95 ? -8.343 -2.126 23.096 1.00 98.56 95 GLN A C 1
ATOM 749 O O . GLN A 1 95 ? -7.706 -2.162 22.047 1.00 98.56 95 GLN A O 1
ATOM 754 N N . TYR A 1 96 ? -8.679 -0.978 23.683 1.00 98.62 96 TYR A N 1
ATOM 755 C CA . TYR A 1 96 ? -8.285 0.325 23.163 1.00 98.62 96 TYR A CA 1
ATOM 756 C C . TYR A 1 96 ? -6.763 0.500 23.170 1.00 98.62 96 TYR A C 1
ATOM 758 O O . TYR A 1 96 ? -6.183 0.853 22.143 1.00 98.62 96 TYR A O 1
ATOM 766 N N . ARG A 1 97 ? -6.103 0.183 24.291 1.00 98.62 97 ARG A N 1
ATOM 767 C CA . ARG A 1 97 ? -4.637 0.236 24.391 1.00 98.62 97 ARG A CA 1
ATOM 768 C C . ARG A 1 97 ? -3.954 -0.716 23.414 1.00 98.62 97 ARG A C 1
ATOM 770 O O . ARG A 1 97 ? -2.979 -0.321 22.782 1.00 98.62 97 ARG A O 1
ATOM 777 N N . GLU A 1 98 ? -4.479 -1.927 23.249 1.00 98.56 98 GLU A N 1
ATOM 778 C CA . GLU A 1 98 ? -3.924 -2.877 22.283 1.00 98.56 98 GLU A CA 1
ATOM 779 C C . GLU A 1 98 ? -4.103 -2.383 20.845 1.00 98.56 98 GLU A C 1
ATOM 781 O O . GLU A 1 98 ? -3.175 -2.459 20.047 1.00 98.56 98 GLU A O 1
ATOM 786 N N . ARG A 1 99 ? -5.251 -1.773 20.521 1.00 98.62 99 ARG A N 1
ATOM 787 C CA . ARG A 1 99 ? -5.475 -1.168 19.202 1.00 98.62 99 ARG A CA 1
ATOM 788 C C . ARG A 1 99 ? -4.514 -0.013 18.924 1.00 98.62 99 ARG A C 1
ATOM 790 O O . ARG A 1 99 ? -4.020 0.099 17.808 1.00 98.62 99 ARG A O 1
ATOM 797 N N . LEU A 1 100 ? -4.231 0.832 19.918 1.00 98.56 100 LEU A N 1
ATOM 798 C CA . LEU A 1 100 ? -3.229 1.892 19.776 1.00 98.56 100 LEU A CA 1
ATOM 799 C C . LEU A 1 100 ? -1.840 1.315 19.495 1.00 98.56 100 LEU A C 1
ATOM 801 O O . LEU A 1 100 ? -1.180 1.753 18.557 1.00 98.56 100 LEU A O 1
ATOM 805 N N . ARG A 1 101 ? -1.437 0.291 20.253 1.00 98.62 101 ARG A N 1
ATOM 806 C CA . ARG A 1 101 ? -0.164 -0.401 20.040 1.00 98.62 101 ARG A CA 1
ATOM 807 C C . ARG A 1 101 ? -0.085 -1.025 18.645 1.00 98.62 101 ARG A C 1
ATOM 809 O O . ARG A 1 101 ? 0.930 -0.874 17.971 1.00 98.62 101 ARG A O 1
ATOM 816 N N . GLN A 1 102 ? -1.146 -1.697 18.203 1.00 98.50 102 GLN A N 1
ATOM 817 C CA . GLN A 1 102 ? -1.201 -2.296 16.872 1.00 98.50 102 GLN A CA 1
ATOM 818 C C . GLN A 1 102 ? -1.056 -1.228 15.783 1.00 98.50 102 GLN A C 1
ATOM 820 O O . GLN A 1 102 ? -0.230 -1.384 14.892 1.00 98.50 102 GLN A O 1
ATOM 825 N N . ASN A 1 103 ? -1.764 -0.102 15.907 1.00 98.56 103 ASN A N 1
ATOM 826 C CA . ASN A 1 103 ? -1.658 1.003 14.954 1.00 98.56 103 ASN A CA 1
ATOM 827 C C . ASN A 1 103 ? -0.226 1.567 14.861 1.00 98.56 103 ASN A C 1
ATOM 829 O O . ASN A 1 103 ? 0.220 1.949 13.779 1.00 98.56 103 ASN A O 1
ATOM 833 N N . GLU A 1 104 ? 0.502 1.650 15.979 1.00 98.69 104 GLU A N 1
ATOM 834 C CA . GLU A 1 104 ? 1.901 2.102 15.992 1.00 98.69 104 GLU A CA 1
ATOM 835 C C . GLU A 1 104 ? 2.834 1.118 15.273 1.00 98.69 104 GLU A C 1
ATOM 837 O O . GLU A 1 104 ? 3.711 1.535 14.506 1.00 98.69 104 GLU A O 1
ATOM 842 N N . ILE A 1 105 ? 2.624 -0.183 15.486 1.00 98.50 105 ILE A N 1
ATOM 843 C CA . ILE A 1 105 ? 3.356 -1.248 14.793 1.00 98.50 105 ILE A CA 1
ATOM 844 C C . ILE A 1 105 ? 3.062 -1.187 13.292 1.00 98.50 105 ILE A C 1
ATOM 846 O O . ILE A 1 105 ? 3.997 -1.116 12.497 1.00 98.50 105 ILE A O 1
ATOM 850 N N . ASP A 1 106 ? 1.786 -1.133 12.909 1.00 98.56 106 ASP A N 1
ATOM 851 C CA . ASP A 1 106 ? 1.352 -1.087 11.510 1.00 98.56 106 ASP A CA 1
ATOM 852 C C . ASP A 1 106 ? 1.941 0.127 10.788 1.00 98.56 106 ASP A C 1
ATOM 854 O O . ASP A 1 106 ? 2.492 0.002 9.695 1.00 98.56 106 ASP A O 1
ATOM 858 N N . LYS A 1 107 ? 1.916 1.300 11.433 1.00 98.56 107 LYS A N 1
ATOM 859 C CA . LYS A 1 107 ? 2.549 2.512 10.903 1.00 98.56 107 LYS A CA 1
ATOM 860 C C . LYS A 1 107 ? 4.044 2.308 10.652 1.00 98.56 107 LYS A C 1
ATOM 862 O O . LYS A 1 107 ? 4.547 2.736 9.617 1.00 98.56 107 LYS A O 1
ATOM 867 N N . THR A 1 108 ? 4.755 1.693 11.594 1.00 98.56 108 THR A N 1
ATOM 868 C CA . THR A 1 108 ? 6.202 1.460 11.476 1.00 98.56 108 THR A CA 1
ATOM 869 C C . THR A 1 108 ? 6.504 0.509 10.321 1.00 98.56 108 THR A C 1
ATOM 871 O O . THR A 1 108 ? 7.329 0.821 9.465 1.00 98.56 108 THR A O 1
ATOM 874 N N . VAL A 1 109 ? 5.775 -0.606 10.242 1.00 98.56 109 VAL A N 1
ATOM 875 C CA . VAL A 1 109 ? 5.925 -1.605 9.176 1.00 98.56 109 VAL A CA 1
ATOM 876 C C . VAL A 1 109 ? 5.629 -1.005 7.803 1.00 98.56 109 VAL A C 1
ATOM 878 O O . VAL A 1 109 ? 6.353 -1.285 6.845 1.00 98.56 109 VAL A O 1
ATOM 881 N N . GLU A 1 110 ? 4.598 -0.167 7.690 1.00 98.56 110 GLU A N 1
ATOM 882 C CA . GLU A 1 110 ? 4.230 0.442 6.412 1.00 98.56 110 GLU A CA 1
ATOM 883 C C . GLU A 1 110 ? 5.288 1.448 5.937 1.00 98.56 110 GLU A C 1
ATOM 885 O O . GLU A 1 110 ? 5.643 1.456 4.757 1.00 98.56 110 GLU A O 1
ATOM 890 N N . ILE A 1 111 ? 5.876 2.225 6.855 1.00 98.56 111 ILE A N 1
ATOM 891 C CA . ILE A 1 111 ? 7.014 3.106 6.547 1.00 98.56 111 ILE A CA 1
ATOM 892 C C . ILE A 1 111 ? 8.211 2.280 6.058 1.00 98.56 111 ILE A C 1
ATOM 894 O O . ILE A 1 111 ? 8.742 2.542 4.980 1.00 98.56 111 ILE A O 1
ATOM 898 N N . GLU A 1 112 ? 8.593 1.225 6.782 1.00 98.56 112 GLU A N 1
ATOM 899 C CA . GLU A 1 112 ? 9.703 0.352 6.379 1.00 98.56 112 GLU A CA 1
ATOM 900 C C . GLU A 1 112 ? 9.454 -0.344 5.033 1.00 98.56 112 GLU A C 1
ATOM 902 O O . GLU A 1 112 ? 10.385 -0.671 4.288 1.00 98.56 112 GLU A O 1
ATOM 907 N N . ARG A 1 113 ? 8.192 -0.634 4.708 1.00 98.62 113 ARG A N 1
ATOM 908 C CA . ARG A 1 113 ? 7.809 -1.210 3.419 1.00 98.62 113 ARG A CA 1
ATOM 909 C C . ARG A 1 113 ? 7.946 -0.189 2.296 1.00 98.62 113 ARG A C 1
ATOM 911 O O . ARG A 1 113 ? 8.493 -0.535 1.246 1.00 98.62 113 ARG A O 1
ATOM 918 N N . ALA A 1 114 ? 7.482 1.038 2.517 1.00 98.69 114 ALA A N 1
ATOM 919 C CA . ALA A 1 114 ? 7.630 2.134 1.568 1.00 98.69 114 ALA A CA 1
ATOM 920 C C . ALA A 1 114 ? 9.112 2.416 1.277 1.00 98.69 114 ALA A C 1
ATOM 922 O O . ALA A 1 114 ? 9.497 2.487 0.109 1.00 98.69 114 ALA A O 1
ATOM 923 N N . ASP A 1 115 ? 9.955 2.451 2.311 1.00 98.44 115 ASP A N 1
ATOM 924 C CA . ASP A 1 115 ? 11.398 2.668 2.173 1.00 98.44 115 ASP A CA 1
ATOM 925 C C . ASP A 1 115 ? 12.078 1.548 1.375 1.00 98.44 115 ASP A C 1
ATOM 927 O O . ASP A 1 115 ? 12.844 1.814 0.445 1.00 98.44 115 ASP A O 1
ATOM 931 N N . ARG A 1 116 ? 11.767 0.280 1.674 1.00 98.56 116 ARG A N 1
ATOM 932 C CA . ARG A 1 116 ? 12.301 -0.867 0.915 1.00 98.56 116 ARG A CA 1
ATOM 933 C C . ARG A 1 116 ? 11.864 -0.848 -0.546 1.00 98.56 116 ARG A C 1
ATOM 935 O O . ARG A 1 116 ? 12.666 -1.159 -1.431 1.00 98.56 116 ARG A O 1
ATOM 942 N N . ASN A 1 117 ? 10.608 -0.491 -0.807 1.00 98.56 117 ASN A N 1
ATOM 943 C CA . ASN A 1 117 ? 10.096 -0.368 -2.167 1.00 98.56 117 ASN A CA 1
ATOM 944 C C . ASN A 1 117 ? 10.829 0.751 -2.918 1.00 98.56 117 ASN A C 1
ATOM 946 O O . ASN A 1 117 ? 11.340 0.524 -4.011 1.00 98.56 117 ASN A O 1
ATOM 950 N N . TYR A 1 118 ? 10.984 1.919 -2.291 1.00 98.62 118 TYR A N 1
ATOM 951 C CA . TYR A 1 118 ? 11.746 3.030 -2.853 1.00 98.62 118 TYR A CA 1
ATOM 952 C C . TYR A 1 118 ? 13.185 2.623 -3.201 1.00 98.62 118 TYR A C 1
ATOM 954 O O . TYR A 1 118 ? 13.621 2.817 -4.335 1.00 98.62 118 TYR A O 1
ATOM 962 N N . GLN A 1 119 ? 13.901 1.981 -2.274 1.00 98.56 119 GLN A N 1
ATOM 963 C CA . GLN A 1 119 ? 15.268 1.501 -2.510 1.00 98.56 119 GLN A CA 1
ATOM 964 C C . GLN A 1 119 ? 15.343 0.516 -3.682 1.00 98.56 119 GLN A C 1
ATOM 966 O O . GLN A 1 119 ? 16.213 0.639 -4.547 1.00 98.56 119 GLN A O 1
ATOM 971 N N . THR A 1 120 ? 14.409 -0.435 -3.733 1.00 98.50 120 THR A N 1
ATOM 972 C CA . THR A 1 120 ? 14.332 -1.427 -4.813 1.00 98.50 120 THR A CA 1
ATOM 973 C C . THR A 1 120 ? 14.071 -0.747 -6.152 1.00 98.50 120 THR A C 1
ATOM 975 O O . THR A 1 120 ? 14.749 -1.038 -7.134 1.00 98.50 120 THR A O 1
ATOM 978 N N . ASN A 1 121 ? 13.145 0.211 -6.193 1.00 98.44 121 ASN A N 1
ATOM 979 C CA . ASN A 1 121 ? 12.822 0.951 -7.404 1.00 98.44 121 ASN A CA 1
ATOM 980 C C . ASN A 1 121 ? 14.016 1.781 -7.905 1.00 98.44 121 ASN A C 1
ATOM 982 O O . ASN A 1 121 ? 14.338 1.746 -9.089 1.00 98.44 121 ASN A O 1
ATOM 986 N N . CYS A 1 122 ? 14.737 2.461 -7.008 1.00 98.62 122 CYS A N 1
ATOM 987 C CA . CYS A 1 122 ? 15.965 3.172 -7.365 1.00 98.62 122 CYS A CA 1
ATOM 988 C C . CYS A 1 122 ? 17.040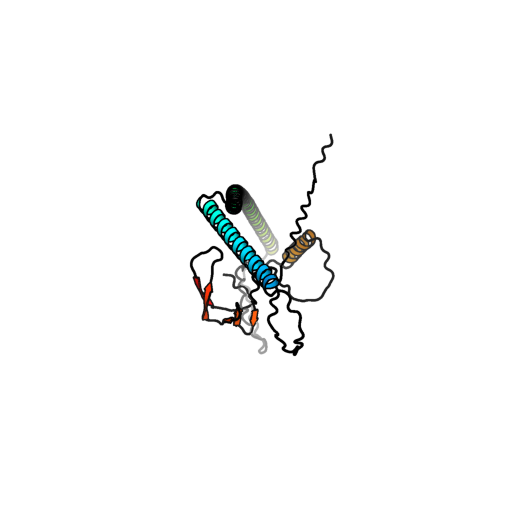 2.228 -7.919 1.00 98.62 122 CYS A C 1
ATOM 990 O O . CYS A 1 122 ? 17.674 2.544 -8.926 1.00 98.62 122 CYS A O 1
ATOM 992 N N . SER A 1 123 ? 17.242 1.068 -7.287 1.00 98.56 123 SER A N 1
ATOM 993 C CA . SER A 1 123 ? 18.206 0.070 -7.761 1.00 98.56 123 SER A CA 1
ATOM 994 C C . SER A 1 123 ? 17.827 -0.471 -9.142 1.00 98.56 123 SER A C 1
ATOM 996 O O . SER A 1 123 ? 18.687 -0.548 -10.020 1.00 98.56 123 SER A O 1
ATOM 998 N N . ASN A 1 124 ? 16.544 -0.764 -9.362 1.00 98.50 124 ASN A N 1
ATOM 999 C CA . ASN A 1 124 ? 16.032 -1.232 -10.646 1.00 98.50 124 ASN A CA 1
ATOM 1000 C C . ASN A 1 124 ? 16.185 -0.172 -11.741 1.00 98.50 124 ASN A C 1
ATOM 1002 O O . ASN A 1 124 ? 16.680 -0.494 -12.815 1.00 98.50 124 ASN A O 1
ATOM 1006 N N . ALA A 1 125 ? 15.847 1.089 -11.459 1.00 98.56 125 ALA A N 1
ATOM 1007 C CA . ALA A 1 125 ? 16.002 2.184 -12.416 1.00 98.56 125 ALA A CA 1
ATOM 1008 C C . ALA A 1 125 ? 17.471 2.393 -12.826 1.00 98.56 125 ALA A C 1
ATOM 1010 O O . ALA A 1 125 ? 17.770 2.611 -14.000 1.00 98.56 125 ALA A O 1
ATOM 1011 N N . LEU A 1 126 ? 18.406 2.293 -11.874 1.00 98.62 126 LEU A N 1
ATOM 1012 C CA . LEU A 1 126 ? 19.840 2.369 -12.169 1.00 98.62 126 LEU A CA 1
ATOM 1013 C C . LEU A 1 126 ? 20.313 1.187 -13.019 1.00 98.62 126 LEU A C 1
ATOM 1015 O O . LEU A 1 126 ? 21.074 1.381 -13.967 1.00 98.62 126 LEU A O 1
ATOM 1019 N N . LYS A 1 127 ? 19.856 -0.025 -12.694 1.00 98.69 127 LYS A N 1
ATOM 1020 C CA . LYS A 1 127 ? 20.181 -1.234 -13.452 1.00 98.69 127 LYS A CA 1
ATOM 1021 C C . LYS A 1 127 ? 19.654 -1.150 -14.888 1.00 98.69 127 LYS A C 1
ATOM 1023 O O . LYS A 1 127 ? 20.421 -1.385 -15.813 1.00 98.69 127 LYS A O 1
ATOM 1028 N N . GLU A 1 128 ? 18.399 -0.745 -15.072 1.00 98.44 128 GLU A N 1
ATOM 1029 C CA . GLU A 1 128 ? 17.781 -0.573 -16.393 1.00 98.44 128 GLU A CA 1
ATOM 1030 C C . GLU A 1 128 ? 18.528 0.474 -17.228 1.00 98.44 128 GLU A C 1
ATOM 1032 O O . GLU A 1 128 ? 18.789 0.269 -18.414 1.00 98.44 128 GLU A O 1
ATOM 1037 N N . PHE A 1 129 ? 18.921 1.593 -16.612 1.00 98.56 129 PHE A N 1
ATOM 1038 C CA . PHE A 1 129 ? 19.721 2.606 -17.292 1.00 98.56 129 PHE A CA 1
ATOM 1039 C C . PHE A 1 129 ? 21.068 2.047 -17.774 1.00 98.56 129 PHE A C 1
ATOM 1041 O O . PHE A 1 129 ? 21.475 2.309 -18.910 1.00 98.56 129 PHE A O 1
ATOM 1048 N N . GLU A 1 130 ? 21.756 1.275 -16.931 1.00 98.62 130 GLU A N 1
ATOM 1049 C CA . GLU A 1 130 ? 23.041 0.671 -17.281 1.00 98.62 130 GLU A CA 1
ATOM 1050 C C . GLU A 1 130 ? 22.895 -0.377 -18.392 1.00 98.62 130 GLU A C 1
ATOM 1052 O O . GLU A 1 130 ? 23.654 -0.334 -19.360 1.00 98.62 130 GLU A O 1
ATOM 1057 N N . GLU A 1 131 ? 21.892 -1.254 -18.302 1.00 98.62 131 GLU A N 1
ATOM 1058 C CA . GLU A 1 131 ? 21.574 -2.250 -19.335 1.00 98.62 131 GLU A CA 1
ATOM 1059 C C . GLU A 1 131 ? 21.292 -1.571 -20.677 1.00 98.62 131 GLU A C 1
ATOM 1061 O O . GLU A 1 131 ? 21.949 -1.863 -21.674 1.00 98.62 131 GLU A O 1
ATOM 1066 N N . LYS A 1 132 ? 20.437 -0.546 -20.696 1.00 98.56 132 LYS A N 1
ATOM 1067 C CA . LYS A 1 132 ? 20.098 0.187 -21.924 1.00 98.56 132 LYS A CA 1
ATOM 1068 C C . LYS A 1 132 ? 21.297 0.903 -22.545 1.00 98.56 132 LYS A C 1
ATOM 1070 O O . LYS A 1 132 ? 21.388 1.050 -23.766 1.00 98.56 132 LYS A O 1
ATOM 1075 N N . LYS A 1 133 ? 22.233 1.369 -21.714 1.00 98.69 133 LYS A N 1
ATOM 1076 C CA . LYS A 1 133 ? 23.495 1.959 -22.175 1.00 98.69 133 LYS A CA 1
ATOM 1077 C C . LYS A 1 133 ? 24.392 0.907 -22.830 1.00 98.69 133 LYS A C 1
ATOM 1079 O O . LYS A 1 133 ? 25.068 1.236 -23.806 1.00 98.69 133 LYS A O 1
ATOM 1084 N N . VAL A 1 134 ? 24.425 -0.315 -22.301 1.00 98.69 134 VAL A N 1
ATOM 1085 C CA . VAL A 1 134 ? 25.144 -1.446 -22.907 1.00 98.69 134 VAL A CA 1
ATOM 1086 C C . VAL A 1 134 ? 24.477 -1.848 -24.223 1.00 98.69 134 VAL A C 1
ATOM 1088 O O . VAL A 1 134 ? 25.151 -1.830 -25.250 1.00 98.69 134 VAL A O 1
ATOM 1091 N N . ASP A 1 135 ? 23.159 -2.045 -24.235 1.00 98.56 135 ASP A N 1
ATOM 1092 C CA . ASP A 1 135 ? 22.394 -2.414 -25.433 1.00 98.56 135 ASP A CA 1
ATOM 1093 C C . ASP A 1 135 ? 22.588 -1.417 -26.580 1.00 98.56 135 ASP A C 1
ATOM 1095 O O . ASP A 1 135 ? 22.767 -1.799 -27.735 1.00 98.56 135 ASP A O 1
ATOM 1099 N N . MET A 1 136 ? 22.602 -0.114 -26.275 1.00 98.44 136 MET A N 1
ATOM 1100 C CA . MET A 1 136 ? 22.842 0.924 -27.280 1.00 98.44 136 MET A CA 1
ATOM 1101 C C . MET A 1 136 ? 24.244 0.817 -27.893 1.00 98.44 136 MET A C 1
ATOM 1103 O O . MET A 1 136 ? 24.416 1.012 -29.098 1.00 98.44 136 MET A O 1
ATOM 1107 N N . LYS A 1 137 ? 25.260 0.514 -27.077 1.00 98.50 137 LYS A N 1
ATOM 1108 C CA . LYS A 1 137 ? 26.629 0.315 -27.568 1.00 98.50 137 LYS A CA 1
ATOM 1109 C C . LYS A 1 137 ? 26.718 -0.936 -28.433 1.00 98.50 137 LYS A C 1
ATOM 1111 O O . LYS A 1 137 ? 27.318 -0.870 -29.504 1.00 98.50 137 LYS A O 1
ATOM 1116 N N . ASP A 1 138 ? 26.106 -2.033 -28.004 1.00 98.56 138 ASP A N 1
ATOM 1117 C CA . ASP A 1 138 ? 26.117 -3.296 -28.741 1.00 98.56 138 ASP A CA 1
ATOM 1118 C C . ASP A 1 138 ? 25.356 -3.183 -30.066 1.00 98.56 138 ASP A C 1
ATOM 1120 O O . ASP A 1 138 ? 25.850 -3.648 -31.095 1.00 98.56 138 ASP A O 1
ATOM 1124 N N . SER A 1 139 ? 24.226 -2.471 -30.072 1.00 98.56 139 SER A N 1
ATOM 1125 C CA . SER A 1 139 ? 23.478 -2.117 -31.282 1.00 98.56 139 SER A CA 1
ATOM 1126 C C . SER A 1 139 ? 24.342 -1.317 -32.262 1.00 98.56 139 SER A C 1
ATOM 1128 O O . SER A 1 139 ? 24.510 -1.718 -33.413 1.00 98.56 139 SER A O 1
ATOM 1130 N N . LEU A 1 140 ? 25.017 -0.258 -31.795 1.00 98.56 140 LEU A N 1
ATOM 1131 C CA . LEU A 1 140 ? 25.910 0.539 -32.643 1.00 98.56 140 LEU A CA 1
ATOM 1132 C C . LEU A 1 140 ? 27.083 -0.288 -33.195 1.00 98.56 140 LEU A C 1
ATOM 1134 O O . LEU A 1 140 ? 27.470 -0.136 -34.354 1.00 98.56 140 LEU A O 1
ATOM 1138 N N . ILE A 1 141 ? 27.661 -1.173 -32.380 1.00 98.38 141 ILE A N 1
ATOM 1139 C CA . ILE A 1 141 ? 28.720 -2.088 -32.820 1.00 98.38 141 ILE A CA 1
ATOM 1140 C C . ILE A 1 141 ? 28.185 -3.053 -33.886 1.00 98.38 141 ILE A C 1
ATOM 1142 O O . ILE A 1 141 ? 28.884 -3.314 -34.868 1.00 98.38 141 ILE A O 1
ATOM 1146 N N . SER A 1 142 ? 26.972 -3.580 -33.708 1.00 98.56 142 SER A N 1
ATOM 1147 C CA . SER A 1 142 ? 26.309 -4.456 -34.675 1.00 98.56 142 SER A CA 1
ATOM 1148 C C . SER A 1 142 ? 26.093 -3.743 -36.010 1.00 98.56 142 SER A C 1
ATOM 1150 O O . SER A 1 142 ? 26.537 -4.251 -37.039 1.00 98.56 142 SER A O 1
ATOM 1152 N N . ASP A 1 143 ? 25.544 -2.527 -35.992 1.00 98.44 143 ASP A N 1
ATOM 1153 C CA . ASP A 1 143 ? 25.314 -1.710 -37.190 1.00 98.44 143 ASP A CA 1
ATOM 1154 C C . ASP A 1 143 ? 26.611 -1.437 -37.963 1.00 98.44 143 ASP A C 1
ATOM 1156 O O . ASP A 1 143 ? 26.649 -1.481 -39.195 1.00 98.44 143 ASP A O 1
ATOM 1160 N N . LEU A 1 144 ? 27.705 -1.145 -37.252 1.00 98.31 144 LEU A N 1
ATOM 1161 C CA . LEU A 1 144 ? 29.010 -0.913 -37.875 1.00 98.31 144 LEU A CA 1
ATOM 1162 C C . LEU A 1 144 ? 29.589 -2.195 -38.487 1.00 98.31 144 LEU A C 1
ATOM 1164 O O . LEU A 1 144 ? 30.169 -2.145 -39.574 1.00 98.31 144 LEU A O 1
ATOM 1168 N N . LYS A 1 145 ? 29.414 -3.347 -37.828 1.00 98.19 145 LYS A N 1
ATOM 1169 C CA . LYS A 1 145 ? 29.814 -4.655 -38.370 1.00 98.19 145 LYS A CA 1
ATOM 1170 C C . LYS A 1 145 ? 28.994 -5.029 -39.603 1.00 98.19 145 LYS A C 1
ATOM 1172 O O . LYS A 1 145 ? 29.568 -5.506 -40.578 1.00 98.19 145 LYS A O 1
ATOM 1177 N N . GLU A 1 146 ? 27.687 -4.785 -39.589 1.00 98.12 146 GLU A N 1
ATOM 1178 C CA . GLU A 1 146 ? 26.812 -5.032 -40.736 1.00 98.12 146 GLU A CA 1
ATOM 1179 C C . GLU A 1 146 ? 27.185 -4.134 -41.918 1.00 98.12 146 GLU A C 1
ATOM 1181 O O . GLU A 1 146 ? 27.357 -4.635 -43.026 1.00 98.12 146 GLU A O 1
ATOM 1186 N N . LYS A 1 147 ? 27.426 -2.836 -41.687 1.00 98.19 147 LYS A N 1
ATOM 1187 C CA . LYS A 1 147 ? 27.915 -1.919 -42.731 1.00 98.19 147 LYS A CA 1
ATOM 1188 C C . LYS A 1 147 ? 29.244 -2.372 -43.324 1.00 98.19 147 LYS A C 1
ATOM 1190 O O . LYS A 1 147 ? 29.399 -2.343 -44.541 1.00 98.19 147 LYS A O 1
ATOM 1195 N N . ARG A 1 148 ? 30.192 -2.818 -42.492 1.00 97.94 148 ARG A N 1
ATOM 1196 C CA . ARG A 1 148 ? 31.454 -3.394 -42.978 1.00 97.94 148 ARG A CA 1
ATOM 1197 C C . ARG A 1 148 ? 31.190 -4.605 -43.876 1.00 97.94 148 ARG A C 1
ATOM 1199 O O . ARG A 1 148 ? 31.709 -4.647 -44.984 1.00 97.94 148 ARG A O 1
ATOM 1206 N N . ASN A 1 149 ? 30.363 -5.550 -43.426 1.00 97.75 149 ASN A N 1
ATOM 1207 C CA . ASN A 1 149 ? 30.017 -6.743 -44.203 1.00 97.75 149 ASN A CA 1
ATOM 1208 C C . ASN A 1 149 ? 29.310 -6.389 -45.518 1.00 97.75 149 ASN A C 1
ATOM 1210 O O . ASN A 1 149 ? 29.574 -7.016 -46.538 1.00 97.75 149 ASN A O 1
ATOM 1214 N N . MET A 1 150 ? 28.437 -5.378 -45.508 1.00 97.31 150 MET A N 1
ATOM 1215 C CA . MET A 1 150 ? 27.751 -4.884 -46.702 1.00 97.31 150 MET A CA 1
ATOM 1216 C C . MET A 1 150 ? 28.759 -4.364 -47.727 1.00 97.31 150 MET A C 1
ATOM 1218 O O . MET A 1 150 ? 28.719 -4.774 -48.881 1.00 97.31 150 MET A O 1
ATOM 1222 N N . ILE A 1 151 ? 29.717 -3.538 -47.293 1.00 96.62 151 ILE A N 1
ATOM 1223 C CA . ILE A 1 151 ? 30.788 -3.022 -48.157 1.00 96.62 151 ILE A CA 1
ATOM 1224 C C . ILE A 1 151 ? 31.663 -4.167 -48.684 1.00 96.62 151 ILE A C 1
ATOM 1226 O O . ILE A 1 151 ? 32.029 -4.180 -49.857 1.00 96.62 151 ILE A O 1
ATOM 1230 N N . GLU A 1 152 ? 31.999 -5.148 -47.842 1.00 96.19 152 GLU A N 1
ATOM 1231 C CA . GLU A 1 152 ? 32.766 -6.331 -48.251 1.00 96.19 152 GLU A CA 1
ATOM 1232 C C . GLU A 1 152 ? 32.014 -7.158 -49.304 1.00 96.19 152 GLU A C 1
ATOM 1234 O O . GLU A 1 152 ? 32.614 -7.587 -50.291 1.00 96.19 152 GLU A O 1
ATOM 1239 N N . MET A 1 153 ? 30.701 -7.325 -49.139 1.00 95.06 153 MET A N 1
ATOM 1240 C CA . MET A 1 153 ? 29.834 -8.031 -50.080 1.00 95.06 153 MET A CA 1
ATOM 1241 C C . MET A 1 153 ? 29.663 -7.263 -51.397 1.00 95.06 153 MET A C 1
ATOM 1243 O O . MET A 1 153 ? 29.748 -7.861 -52.471 1.00 95.06 153 MET A O 1
ATOM 1247 N N . GLU A 1 154 ? 29.460 -5.945 -51.346 1.00 94.69 154 GLU A N 1
ATOM 1248 C CA . GLU A 1 154 ? 29.405 -5.075 -52.528 1.00 94.69 154 GLU A CA 1
ATOM 1249 C C . GLU A 1 154 ? 30.728 -5.109 -53.296 1.00 94.69 154 GLU A C 1
ATOM 1251 O O . GLU A 1 154 ? 30.726 -5.256 -54.518 1.00 94.69 154 GLU A O 1
ATOM 1256 N N . ARG A 1 155 ? 31.864 -5.060 -52.587 1.00 93.75 155 ARG A N 1
ATOM 1257 C CA . ARG A 1 155 ? 33.193 -5.205 -53.188 1.00 93.75 155 ARG A CA 1
ATOM 1258 C C . ARG A 1 155 ? 33.361 -6.573 -53.846 1.00 93.75 155 ARG A C 1
ATOM 1260 O O . ARG A 1 155 ? 33.788 -6.632 -54.991 1.00 93.75 155 ARG A O 1
ATOM 1267 N N . GLN A 1 156 ? 33.005 -7.664 -53.166 1.00 92.38 156 GLN A N 1
ATOM 1268 C CA . GLN A 1 156 ? 33.070 -9.009 -53.749 1.00 92.38 156 GLN A CA 1
ATOM 1269 C C . GLN A 1 156 ? 32.187 -9.125 -54.999 1.00 92.38 156 GLN A C 1
ATOM 1271 O O . GLN A 1 156 ? 32.589 -9.725 -55.993 1.00 92.38 156 GLN A O 1
ATOM 1276 N N . THR A 1 157 ? 31.000 -8.522 -54.965 1.00 91.69 157 THR A N 1
ATOM 1277 C CA . THR A 1 157 ? 30.082 -8.472 -56.109 1.00 91.69 157 THR A CA 1
ATOM 1278 C C . THR A 1 157 ? 30.687 -7.678 -57.269 1.00 91.69 157 THR A C 1
ATOM 1280 O O . THR A 1 157 ? 30.603 -8.109 -58.416 1.00 91.69 157 THR A O 1
ATOM 1283 N N . MET A 1 158 ? 31.335 -6.545 -56.988 1.00 86.88 158 MET A N 1
ATOM 1284 C CA . MET A 1 158 ? 32.035 -5.740 -57.990 1.00 86.88 158 MET A CA 1
ATOM 1285 C C . MET A 1 158 ? 33.239 -6.483 -58.583 1.00 86.88 158 MET A C 1
ATOM 1287 O O . MET A 1 158 ? 33.406 -6.461 -59.796 1.00 86.88 158 MET A O 1
ATOM 1291 N N . ASP A 1 159 ? 34.035 -7.177 -57.767 1.00 83.56 159 ASP A N 1
ATOM 1292 C CA . ASP A 1 159 ? 35.193 -7.959 -58.221 1.00 83.56 159 ASP A CA 1
ATOM 1293 C C . ASP A 1 159 ? 34.762 -9.129 -59.137 1.00 83.56 159 ASP A C 1
ATOM 1295 O O . ASP A 1 159 ? 35.446 -9.436 -60.113 1.00 83.56 159 ASP A O 1
ATOM 1299 N N . LEU A 1 160 ? 33.607 -9.757 -58.873 1.00 78.94 160 LEU A N 1
ATOM 1300 C CA . LEU A 1 160 ? 33.039 -10.822 -59.716 1.00 78.94 160 LEU A CA 1
ATOM 1301 C C . LEU A 1 160 ? 32.398 -10.293 -61.011 1.00 78.94 160 LEU A C 1
ATOM 1303 O O . LEU A 1 160 ? 32.457 -10.962 -62.042 1.00 78.94 160 LEU A O 1
ATOM 1307 N N . ASN A 1 161 ? 31.808 -9.094 -60.976 1.00 70.81 161 ASN A N 1
ATOM 1308 C CA . ASN A 1 161 ? 31.065 -8.505 -62.099 1.00 70.81 161 ASN A CA 1
ATOM 1309 C C . ASN A 1 161 ? 31.875 -7.446 -62.885 1.00 70.81 161 ASN A C 1
ATOM 1311 O O . ASN A 1 161 ? 31.377 -6.866 -63.854 1.00 70.81 161 ASN A O 1
ATOM 1315 N N . GLY A 1 162 ? 33.119 -7.176 -62.477 1.00 58.25 162 GLY A N 1
ATOM 1316 C CA . GLY A 1 162 ? 33.935 -6.022 -62.877 1.00 58.25 162 GLY A CA 1
ATOM 1317 C C . GLY A 1 162 ? 34.437 -6.000 -64.322 1.00 58.25 162 GLY A C 1
ATOM 1318 O O . GLY A 1 162 ? 35.062 -5.021 -64.722 1.00 58.25 162 GLY A O 1
ATOM 1319 N N . ALA A 1 163 ? 34.149 -7.027 -65.123 1.00 56.47 163 ALA A N 1
ATOM 1320 C CA . ALA A 1 163 ? 34.462 -7.021 -66.551 1.00 56.47 163 ALA A CA 1
ATOM 1321 C C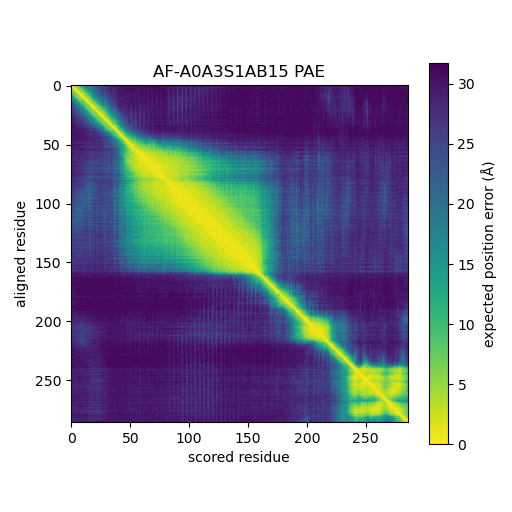 . ALA A 1 163 ? 33.344 -6.419 -67.429 1.00 56.47 163 ALA A C 1
ATOM 1323 O O . ALA A 1 163 ? 33.635 -6.047 -68.560 1.00 56.47 163 ALA A O 1
ATOM 1324 N N . ASP A 1 164 ? 32.103 -6.287 -66.933 1.00 53.88 164 ASP A N 1
ATOM 1325 C CA . ASP A 1 164 ? 30.935 -6.011 -67.801 1.00 53.88 164 ASP A CA 1
ATOM 1326 C C . ASP A 1 164 ? 30.016 -4.859 -67.322 1.00 53.88 164 ASP A C 1
ATOM 1328 O O . ASP A 1 164 ? 29.019 -4.535 -67.964 1.00 53.88 164 ASP A O 1
ATOM 1332 N N . PHE A 1 165 ? 30.328 -4.187 -66.203 1.00 53.69 165 PHE A N 1
ATOM 1333 C CA . PHE A 1 165 ? 29.421 -3.186 -65.604 1.00 53.69 165 PHE A CA 1
ATOM 1334 C C . PHE A 1 165 ? 29.430 -1.795 -66.275 1.00 53.69 165 PHE A C 1
ATOM 1336 O O . PHE A 1 165 ? 28.495 -1.019 -66.081 1.00 53.69 165 PHE A O 1
ATOM 1343 N N . MET A 1 166 ? 30.438 -1.445 -67.086 1.00 54.97 166 MET A N 1
ATOM 1344 C CA . MET A 1 166 ? 30.433 -0.143 -67.781 1.00 54.97 166 MET A CA 1
ATOM 1345 C C . MET A 1 166 ? 29.401 -0.059 -68.918 1.00 54.97 166 MET A C 1
ATOM 1347 O O . MET A 1 166 ? 29.035 1.045 -69.321 1.00 54.97 166 MET A O 1
ATOM 1351 N N . GLU A 1 167 ? 28.862 -1.184 -69.393 1.00 54.12 167 GLU A N 1
ATOM 1352 C CA . GLU A 1 167 ? 27.734 -1.191 -70.323 1.00 54.12 167 GLU A CA 1
ATOM 1353 C C . GLU A 1 167 ? 26.417 -1.425 -69.577 1.00 54.12 167 GLU A C 1
ATOM 1355 O O . GLU A 1 167 ? 25.775 -2.468 -69.693 1.00 54.12 167 GLU A O 1
ATOM 1360 N N . VAL A 1 168 ? 25.938 -0.405 -68.859 1.00 58.66 168 VAL A N 1
ATOM 1361 C CA . VAL A 1 168 ? 24.524 -0.355 -68.456 1.00 58.66 168 VAL A CA 1
ATOM 1362 C C . VAL A 1 168 ? 23.681 -0.079 -69.704 1.00 58.66 168 VAL A C 1
ATOM 1364 O O . VAL A 1 168 ? 23.136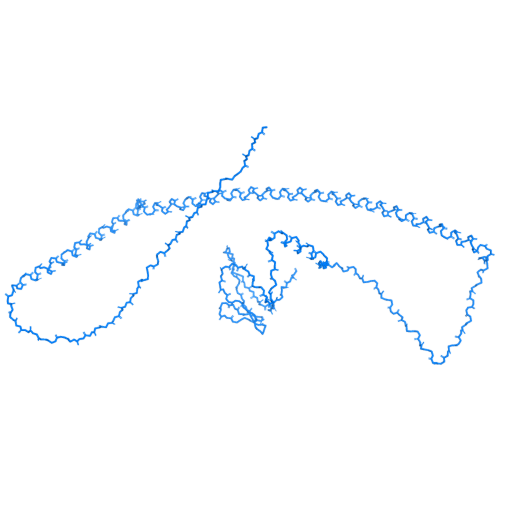 1.007 -69.902 1.00 58.66 168 VAL A O 1
ATOM 1367 N N . LYS A 1 169 ? 23.561 -1.074 -70.588 1.00 55.97 169 LYS A N 1
ATOM 1368 C CA . LYS A 1 169 ? 22.440 -1.122 -71.521 1.00 55.97 169 LYS A CA 1
ATOM 1369 C C . LYS A 1 169 ? 21.209 -1.391 -70.660 1.00 55.97 169 LYS A C 1
ATOM 1371 O O . LYS A 1 169 ? 21.161 -2.445 -70.021 1.00 55.97 169 LYS A O 1
ATOM 1376 N N . PRO A 1 170 ? 20.216 -0.483 -70.600 1.00 55.25 170 PRO A N 1
ATOM 1377 C CA . PRO A 1 170 ? 18.969 -0.800 -69.925 1.00 55.25 170 PRO A CA 1
ATOM 1378 C C . PRO A 1 170 ? 18.456 -2.102 -70.529 1.00 55.25 170 PRO A C 1
ATOM 1380 O O . PRO A 1 170 ? 18.322 -2.202 -71.751 1.00 55.25 170 PRO A O 1
ATOM 1383 N N . THR A 1 171 ? 18.243 -3.115 -69.688 1.00 57.19 171 THR A N 1
ATOM 1384 C CA . THR A 1 171 ? 17.741 -4.415 -70.124 1.00 57.19 171 THR A CA 1
ATOM 1385 C C . THR A 1 171 ? 16.410 -4.183 -70.828 1.00 57.19 171 THR A C 1
ATOM 1387 O O . THR A 1 171 ? 15.371 -4.001 -70.191 1.00 57.19 171 THR A O 1
ATOM 1390 N N . MET A 1 172 ? 16.442 -4.138 -72.161 1.00 58.62 172 MET A N 1
ATOM 1391 C CA . MET A 1 172 ? 15.251 -4.007 -72.984 1.00 58.62 172 MET A CA 1
ATOM 1392 C C . MET A 1 172 ? 14.489 -5.319 -72.892 1.00 58.62 172 MET A C 1
ATOM 1394 O O . MET A 1 172 ? 14.700 -6.259 -73.657 1.00 58.62 172 MET A O 1
ATOM 1398 N N . THR A 1 173 ? 13.605 -5.395 -71.903 1.00 53.75 173 THR A N 1
ATOM 1399 C CA . THR A 1 173 ? 12.696 -6.521 -71.755 1.00 53.75 173 THR A CA 1
ATOM 1400 C C . THR A 1 173 ? 11.666 -6.439 -72.878 1.00 53.75 173 THR A C 1
ATOM 1402 O O . THR A 1 173 ? 10.741 -5.624 -72.879 1.00 53.75 173 THR A O 1
ATOM 1405 N N . ARG A 1 174 ? 11.849 -7.282 -73.899 1.00 61.25 174 ARG A N 1
ATOM 1406 C CA . ARG A 1 174 ? 10.842 -7.514 -74.939 1.00 61.25 174 ARG A CA 1
ATOM 1407 C C . ARG A 1 174 ? 9.548 -7.922 -74.235 1.00 61.25 174 ARG A C 1
ATOM 1409 O O . ARG A 1 174 ? 9.494 -8.979 -73.612 1.00 61.25 174 ARG A O 1
ATOM 1416 N N . LYS A 1 175 ? 8.509 -7.085 -74.316 1.00 60.25 175 LYS A N 1
ATOM 1417 C CA . LYS A 1 175 ? 7.197 -7.393 -73.736 1.00 60.25 175 LYS A CA 1
ATOM 1418 C C . LYS A 1 175 ? 6.664 -8.671 -74.381 1.00 60.25 175 LYS A C 1
ATOM 1420 O O . LYS A 1 175 ? 6.262 -8.661 -75.546 1.00 60.25 175 LYS A O 1
ATOM 1425 N N . LEU A 1 176 ? 6.673 -9.770 -73.631 1.00 62.78 176 LEU A N 1
ATOM 1426 C CA . LEU A 1 176 ? 6.034 -11.009 -74.048 1.00 62.78 176 LEU A CA 1
ATOM 1427 C C . LEU A 1 176 ? 4.525 -10.735 -74.129 1.00 62.78 176 LEU A C 1
ATOM 1429 O O . LEU A 1 176 ? 3.904 -10.347 -73.137 1.00 62.78 176 LEU A O 1
ATOM 1433 N N . ARG A 1 177 ? 3.931 -10.878 -75.320 1.00 68.38 177 ARG A N 1
ATOM 1434 C CA . ARG A 1 177 ? 2.473 -10.787 -75.469 1.00 68.38 177 ARG A CA 1
ATOM 1435 C C . ARG A 1 177 ? 1.854 -11.926 -74.659 1.00 68.38 177 ARG A C 1
ATOM 1437 O O . ARG A 1 177 ? 2.194 -13.088 -74.874 1.00 68.38 177 ARG A O 1
ATOM 1444 N N . ARG A 1 178 ? 0.988 -11.584 -73.704 1.00 64.25 178 ARG A N 1
ATOM 1445 C CA . ARG A 1 178 ? 0.344 -12.566 -72.823 1.00 64.25 178 ARG A CA 1
ATOM 1446 C C . ARG A 1 178 ? -0.613 -13.443 -73.629 1.00 64.25 178 ARG A C 1
ATOM 1448 O O . ARG A 1 178 ? -1.216 -12.984 -74.599 1.00 64.25 178 ARG A O 1
ATOM 1455 N N . ARG A 1 179 ? -0.749 -14.708 -73.227 1.00 71.00 179 ARG A N 1
ATOM 1456 C CA . ARG A 1 179 ? -1.771 -15.604 -73.779 1.00 71.00 179 ARG A CA 1
ATOM 1457 C C . ARG A 1 179 ? -3.150 -15.133 -73.281 1.00 71.00 179 ARG A C 1
ATOM 1459 O O . ARG A 1 179 ? -3.238 -14.742 -72.120 1.00 71.00 179 ARG A O 1
ATOM 1466 N N . PRO A 1 180 ? -4.217 -15.186 -74.101 1.00 61.84 180 PRO A N 1
ATOM 1467 C CA . PRO A 1 180 ? -5.546 -14.678 -73.730 1.00 61.84 180 PRO A CA 1
ATOM 1468 C C . PRO A 1 180 ? -6.142 -15.275 -72.447 1.00 61.84 180 PRO A C 1
ATOM 1470 O O . PRO A 1 180 ? -7.018 -14.668 -71.848 1.00 61.84 180 PRO A O 1
ATOM 1473 N N . ASN A 1 181 ? -5.660 -16.446 -72.024 1.00 56.78 181 ASN A N 1
ATOM 1474 C CA . ASN A 1 181 ? -6.188 -17.187 -70.881 1.00 56.78 181 ASN A CA 1
ATOM 1475 C C . ASN A 1 181 ? -5.312 -17.098 -69.618 1.00 56.78 181 ASN A C 1
ATOM 1477 O O . ASN A 1 181 ? -5.477 -17.899 -68.704 1.00 56.78 181 ASN A O 1
ATOM 1481 N N . ASP A 1 182 ? -4.338 -16.186 -69.585 1.00 63.81 182 ASP A N 1
ATOM 1482 C CA . ASP A 1 182 ? -3.411 -16.056 -68.461 1.00 63.81 182 ASP A CA 1
ATOM 1483 C C . ASP A 1 182 ? -3.948 -15.013 -67.458 1.00 63.81 182 ASP A C 1
ATOM 1485 O O . ASP A 1 182 ? -4.047 -13.828 -67.815 1.00 63.81 182 ASP A O 1
ATOM 1489 N N . PRO A 1 183 ? -4.336 -15.405 -66.224 1.00 67.56 183 PRO A N 1
ATOM 1490 C CA . PRO A 1 183 ? -5.023 -14.515 -65.294 1.00 67.56 183 PRO A CA 1
ATOM 1491 C C . PRO A 1 183 ? -4.196 -13.255 -65.021 1.00 67.56 183 PRO A C 1
ATOM 1493 O O . PRO A 1 183 ? -2.961 -13.264 -65.032 1.00 67.56 183 PRO A O 1
ATOM 1496 N N . ILE A 1 184 ? -4.886 -12.126 -64.863 1.00 65.81 184 ILE A N 1
ATOM 1497 C CA . ILE A 1 184 ? -4.256 -10.833 -64.581 1.00 65.81 184 ILE A CA 1
ATOM 1498 C C . ILE A 1 184 ? -3.575 -10.940 -63.207 1.00 65.81 184 ILE A C 1
ATOM 1500 O O . ILE A 1 184 ? -4.240 -11.367 -62.262 1.00 65.81 184 ILE A O 1
ATOM 1504 N N . PRO A 1 185 ? -2.288 -10.564 -63.064 1.00 63.88 185 PRO A N 1
ATOM 1505 C CA . PRO A 1 185 ? -1.648 -10.490 -61.758 1.00 63.88 185 PRO A CA 1
ATOM 1506 C C . PRO A 1 185 ? -2.443 -9.538 -60.866 1.00 63.88 185 PRO A C 1
ATOM 1508 O O . PRO A 1 185 ? -2.545 -8.340 -61.140 1.00 63.88 185 PRO A O 1
ATOM 1511 N N . ILE A 1 186 ? -3.064 -10.095 -59.833 1.00 64.31 186 ILE A N 1
ATOM 1512 C CA . ILE A 1 186 ? -3.839 -9.337 -58.858 1.00 64.31 186 ILE A CA 1
ATOM 1513 C C . ILE A 1 186 ? -2.838 -8.483 -58.071 1.00 64.31 186 ILE A C 1
ATOM 1515 O O . ILE A 1 186 ? -1.835 -9.029 -57.607 1.00 64.31 186 ILE A O 1
ATOM 1519 N N . PRO A 1 187 ? -3.071 -7.168 -57.906 1.00 63.03 187 PRO A N 1
ATOM 1520 C CA . PRO A 1 187 ? -2.233 -6.337 -57.059 1.00 63.03 187 PRO A CA 1
ATOM 1521 C C . PRO A 1 187 ? -2.214 -6.917 -55.647 1.00 63.03 187 PRO A C 1
ATOM 1523 O O . PRO A 1 187 ? -3.213 -6.876 -54.923 1.00 63.03 187 PRO A O 1
ATOM 1526 N N . GLU A 1 188 ? -1.078 -7.487 -55.267 1.00 60.72 188 GLU A N 1
ATOM 1527 C CA . GLU A 1 188 ? -0.862 -8.010 -53.933 1.00 60.72 188 GLU A CA 1
ATOM 1528 C C . GLU A 1 188 ? -0.870 -6.819 -52.976 1.00 60.72 188 GLU A C 1
ATOM 1530 O O . GLU A 1 188 ? 0.038 -5.982 -52.955 1.00 60.72 188 GLU A O 1
ATOM 1535 N N . LYS A 1 189 ? -1.967 -6.675 -52.225 1.00 55.56 189 LYS A N 1
ATOM 1536 C CA . LYS A 1 189 ? -2.062 -5.693 -51.150 1.00 55.56 189 LYS A CA 1
ATOM 1537 C C . LYS A 1 189 ? -0.963 -6.038 -50.152 1.00 55.56 189 LYS A C 1
ATOM 1539 O O . LYS A 1 189 ? -1.148 -6.940 -49.340 1.00 55.56 189 LYS A O 1
ATOM 1544 N N . ARG A 1 190 ? 0.172 -5.326 -50.225 1.00 59.94 190 ARG A N 1
ATOM 1545 C CA . ARG A 1 190 ? 1.229 -5.328 -49.204 1.00 59.94 190 ARG A CA 1
ATOM 1546 C C . ARG A 1 190 ? 0.549 -5.330 -47.842 1.00 59.94 190 ARG A C 1
ATOM 1548 O O . ARG A 1 190 ? -0.033 -4.319 -47.443 1.00 59.94 190 ARG A O 1
ATOM 1555 N N . ARG A 1 191 ? 0.620 -6.464 -47.141 1.00 60.44 191 ARG A N 1
ATOM 1556 C CA . ARG A 1 191 ? 0.351 -6.510 -45.709 1.00 60.44 191 ARG A CA 1
ATOM 1557 C C . ARG A 1 191 ? 1.298 -5.494 -45.084 1.00 60.44 191 ARG A C 1
ATOM 1559 O O . ARG A 1 191 ? 2.516 -5.649 -45.132 1.00 60.44 191 ARG A O 1
ATOM 1566 N N . LYS A 1 192 ? 0.731 -4.390 -44.604 1.00 60.59 192 LYS A N 1
ATOM 1567 C CA . LYS A 1 192 ? 1.439 -3.445 -43.743 1.00 60.59 192 LYS A CA 1
ATOM 1568 C C . LYS A 1 192 ? 1.986 -4.255 -42.554 1.00 60.59 192 LYS A C 1
ATOM 1570 O O . LYS A 1 192 ? 1.251 -5.124 -42.077 1.00 60.59 192 LYS A O 1
ATOM 1575 N N . PRO A 1 193 ? 3.225 -4.021 -42.083 1.00 55.84 193 PRO A N 1
ATOM 1576 C CA . PRO A 1 193 ? 3.641 -4.577 -40.801 1.00 55.84 193 PRO A CA 1
ATOM 1577 C C . PRO A 1 193 ? 2.626 -4.116 -39.750 1.00 55.84 193 PRO A C 1
ATOM 1579 O O . PRO A 1 193 ? 2.282 -2.932 -39.701 1.00 55.84 193 PRO A O 1
ATOM 1582 N N . SER A 1 194 ? 2.070 -5.070 -39.003 1.00 56.12 194 SER A N 1
ATOM 1583 C CA . SER A 1 194 ? 1.114 -4.776 -37.937 1.00 56.12 194 SER A CA 1
AT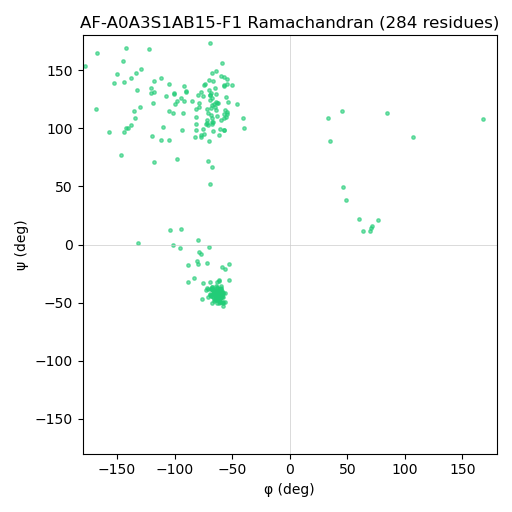OM 1584 C C . SER A 1 194 ? 1.777 -3.823 -36.940 1.00 56.12 194 SER A C 1
ATOM 1586 O O . SER A 1 194 ? 2.947 -4.043 -36.614 1.00 56.12 194 SER A O 1
ATOM 1588 N N . PRO A 1 195 ? 1.087 -2.775 -36.451 1.00 58.16 195 PRO A N 1
ATOM 1589 C CA . PRO A 1 195 ? 1.601 -2.000 -35.330 1.00 58.16 195 PRO A CA 1
ATOM 1590 C C . PRO A 1 195 ? 1.903 -2.958 -34.173 1.00 58.16 195 PRO A C 1
ATOM 1592 O O . PRO A 1 195 ? 1.178 -3.937 -33.986 1.00 58.16 195 PRO A O 1
ATOM 1595 N N . ALA A 1 196 ? 2.992 -2.698 -33.446 1.00 62.09 196 ALA A N 1
ATOM 1596 C CA . ALA A 1 196 ? 3.390 -3.466 -32.275 1.00 62.09 196 ALA A CA 1
ATOM 1597 C C . ALA A 1 196 ? 2.244 -3.446 -31.254 1.00 62.09 196 ALA A C 1
ATOM 1599 O O . ALA A 1 196 ? 2.037 -2.463 -30.545 1.00 62.09 196 ALA A O 1
ATOM 1600 N N . GLN A 1 197 ? 1.447 -4.510 -31.242 1.00 68.31 197 GLN A N 1
ATOM 1601 C CA . GLN A 1 197 ? 0.445 -4.738 -30.218 1.00 68.31 197 GLN A CA 1
ATOM 1602 C C . GLN A 1 197 ? 1.191 -5.332 -29.032 1.00 68.31 197 GLN A C 1
ATOM 1604 O O . GLN A 1 197 ? 1.800 -6.394 -29.146 1.00 68.31 197 GLN A O 1
ATOM 1609 N N . VAL A 1 198 ? 1.199 -4.611 -27.914 1.00 64.75 198 VAL A N 1
ATOM 1610 C CA . VAL A 1 198 ? 1.737 -5.131 -26.659 1.00 64.75 198 VAL A CA 1
ATOM 1611 C C . VAL A 1 198 ? 0.799 -6.250 -26.224 1.00 64.75 198 VAL A C 1
ATOM 1613 O O . VAL A 1 198 ? -0.355 -5.995 -25.879 1.00 64.75 198 VAL A O 1
ATOM 1616 N N . ASN A 1 199 ? 1.263 -7.494 -26.313 1.00 71.69 199 ASN A N 1
ATOM 1617 C CA . ASN A 1 199 ? 0.499 -8.634 -25.836 1.00 71.69 199 ASN A CA 1
ATOM 1618 C C . ASN A 1 199 ? 0.512 -8.582 -24.304 1.00 71.69 199 ASN A C 1
ATOM 1620 O O . ASN A 1 199 ? 1.541 -8.800 -23.675 1.00 71.69 199 ASN A O 1
ATOM 1624 N N . LEU A 1 200 ? -0.627 -8.217 -23.712 1.00 76.12 200 LEU A N 1
ATOM 1625 C CA . LEU A 1 200 ? -0.810 -8.144 -22.255 1.00 76.12 200 LEU A CA 1
ATOM 1626 C C . LEU A 1 200 ? -1.051 -9.524 -21.626 1.00 76.12 200 LEU A C 1
ATOM 1628 O O . LEU A 1 200 ? -1.151 -9.643 -20.406 1.00 76.12 200 LEU A O 1
ATOM 1632 N N . LEU A 1 201 ? -1.199 -10.552 -22.462 1.00 83.12 201 LEU A N 1
ATOM 1633 C CA . LEU A 1 201 ? -1.345 -11.935 -22.041 1.00 83.12 201 LEU A CA 1
ATOM 1634 C C . LEU A 1 201 ? 0.033 -12.586 -21.999 1.00 83.12 201 LEU A C 1
ATOM 1636 O O . LEU A 1 201 ? 0.844 -12.401 -22.905 1.00 83.12 201 LEU A O 1
ATOM 1640 N N . LEU A 1 202 ? 0.274 -13.349 -20.939 1.00 80.75 202 LEU A N 1
ATOM 1641 C CA . LEU A 1 202 ? 1.450 -14.198 -20.837 1.00 80.75 202 LEU A CA 1
ATOM 1642 C C . LEU A 1 202 ? 1.358 -15.319 -21.875 1.00 80.75 202 LEU A C 1
ATOM 1644 O O . LEU A 1 202 ? 0.286 -15.888 -22.081 1.00 80.75 202 LEU A O 1
ATOM 1648 N N . ASP A 1 203 ? 2.488 -15.651 -22.493 1.00 86.38 203 ASP A N 1
ATOM 1649 C CA . ASP A 1 203 ? 2.588 -16.832 -23.346 1.00 86.38 203 ASP A CA 1
ATOM 1650 C C . ASP A 1 203 ? 2.366 -18.111 -22.522 1.00 86.38 203 ASP A C 1
ATOM 1652 O O . ASP A 1 203 ? 2.746 -18.183 -21.348 1.00 86.38 203 ASP A O 1
ATOM 1656 N N . ASP A 1 204 ? 1.816 -19.152 -23.156 1.00 85.25 204 ASP A N 1
ATOM 1657 C CA . ASP A 1 204 ? 1.486 -20.432 -22.506 1.00 85.25 204 ASP A CA 1
ATOM 1658 C C . ASP A 1 204 ? 2.674 -21.046 -21.740 1.00 85.25 204 ASP A C 1
ATOM 1660 O O . ASP A 1 204 ? 2.488 -21.709 -20.720 1.00 85.25 204 ASP A O 1
ATOM 1664 N N . GLY A 1 205 ? 3.908 -20.795 -22.193 1.00 90.06 205 GLY A N 1
ATOM 1665 C CA . GLY A 1 205 ? 5.128 -21.218 -21.502 1.00 90.06 205 GLY A CA 1
ATOM 1666 C C . GLY A 1 205 ? 5.287 -20.586 -20.116 1.00 90.06 205 GLY A C 1
ATOM 1667 O O . GLY A 1 205 ? 5.515 -21.304 -19.144 1.00 90.06 205 GLY A O 1
ATOM 1668 N N . HIS A 1 206 ? 5.089 -19.269 -20.004 1.00 88.12 206 HIS A N 1
ATOM 1669 C CA . HIS A 1 206 ? 5.171 -18.552 -18.727 1.00 88.12 206 HIS A CA 1
ATOM 1670 C C . HIS A 1 206 ? 4.046 -18.973 -17.777 1.00 88.12 206 HIS A C 1
ATOM 1672 O O . HIS A 1 206 ? 4.286 -19.189 -16.592 1.00 88.12 206 HIS A O 1
ATOM 1678 N N . ILE A 1 207 ? 2.837 -19.186 -18.309 1.00 88.81 207 ILE A N 1
ATOM 1679 C CA . ILE A 1 207 ? 1.699 -19.694 -17.530 1.00 88.81 207 ILE A CA 1
ATOM 1680 C C . ILE A 1 207 ? 2.021 -21.081 -16.951 1.00 88.81 207 ILE A C 1
ATOM 1682 O O . ILE A 1 207 ? 1.746 -21.350 -15.780 1.00 88.81 207 ILE A O 1
ATOM 1686 N N . MET A 1 208 ? 2.621 -21.973 -17.747 1.00 91.75 208 MET A N 1
ATOM 1687 C CA . MET A 1 208 ? 2.989 -23.316 -17.290 1.00 91.75 208 MET A CA 1
ATOM 1688 C C . MET A 1 208 ? 4.104 -23.317 -16.242 1.00 91.75 208 MET A C 1
ATOM 1690 O O . MET A 1 208 ? 4.071 -24.143 -15.324 1.00 91.75 208 MET A O 1
ATOM 1694 N N . ASP A 1 209 ? 5.082 -22.423 -16.361 1.00 91.62 209 ASP A N 1
ATOM 1695 C CA . ASP A 1 209 ? 6.162 -22.311 -15.383 1.00 91.62 209 ASP A CA 1
ATOM 1696 C C . ASP A 1 209 ? 5.651 -21.764 -14.042 1.00 91.62 209 ASP A C 1
ATOM 1698 O O . ASP A 1 209 ? 5.942 -22.361 -13.000 1.00 91.62 209 ASP A O 1
ATOM 1702 N N . ASP A 1 210 ? 4.791 -20.743 -14.056 1.00 87.81 210 ASP A N 1
ATOM 1703 C CA . ASP A 1 210 ? 4.139 -20.222 -12.848 1.00 87.81 210 ASP A CA 1
ATOM 1704 C C . ASP A 1 210 ? 3.238 -21.275 -12.192 1.00 87.81 210 ASP A C 1
ATOM 1706 O O . ASP A 1 210 ? 3.306 -21.492 -10.980 1.00 87.81 210 ASP A O 1
ATOM 1710 N N . LEU A 1 211 ? 2.461 -22.022 -12.984 1.00 88.00 211 LEU A N 1
ATOM 1711 C CA . LEU A 1 211 ? 1.678 -23.160 -12.492 1.00 88.00 211 LEU A CA 1
ATOM 1712 C C . LEU A 1 211 ? 2.568 -24.223 -11.836 1.00 88.00 211 LEU A C 1
ATOM 1714 O O . LEU A 1 211 ? 2.200 -24.782 -10.800 1.00 88.00 211 LEU A O 1
ATOM 1718 N N . ARG A 1 212 ? 3.751 -24.500 -12.401 1.00 87.44 212 ARG A N 1
ATOM 1719 C CA . ARG A 1 212 ? 4.712 -25.453 -11.827 1.00 87.44 212 ARG A CA 1
ATOM 1720 C C . ARG A 1 212 ? 5.258 -24.950 -10.493 1.00 87.44 212 ARG A C 1
ATOM 1722 O O . ARG A 1 212 ? 5.397 -25.746 -9.562 1.00 87.44 212 ARG A O 1
ATOM 1729 N N . VAL A 1 213 ? 5.538 -23.653 -10.379 1.00 85.38 213 VAL A N 1
ATOM 1730 C CA . VAL A 1 213 ? 5.970 -23.023 -9.123 1.00 85.38 213 VAL A CA 1
ATOM 1731 C C . VAL A 1 213 ? 4.850 -23.078 -8.084 1.00 85.38 213 VAL A C 1
ATOM 1733 O O . VAL A 1 213 ? 5.085 -23.561 -6.976 1.00 85.38 213 VAL A O 1
ATOM 1736 N N . MET A 1 214 ? 3.621 -22.699 -8.441 1.00 77.19 214 MET A N 1
ATOM 1737 C CA . MET A 1 214 ? 2.464 -22.776 -7.542 1.00 77.19 214 MET A CA 1
ATOM 1738 C C . MET A 1 214 ? 2.204 -24.205 -7.057 1.00 77.19 214 MET A C 1
ATOM 1740 O O . MET A 1 214 ? 1.954 -24.416 -5.872 1.00 77.19 214 MET A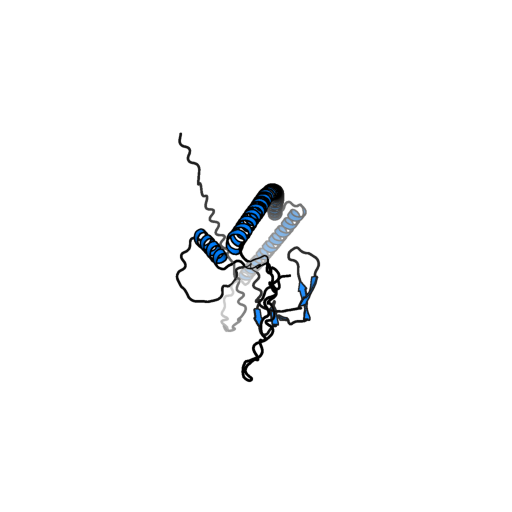 O 1
ATOM 1744 N N . LEU A 1 215 ? 2.318 -25.206 -7.934 1.00 75.44 215 LEU A N 1
ATOM 1745 C CA . LEU A 1 215 ? 2.129 -26.610 -7.565 1.00 75.44 215 LEU A CA 1
ATOM 1746 C C . LEU A 1 215 ? 3.240 -27.113 -6.628 1.00 75.44 215 LEU A C 1
ATOM 1748 O O . LEU A 1 215 ? 2.970 -27.867 -5.693 1.00 75.44 215 LEU A O 1
ATOM 1752 N N . LYS A 1 216 ? 4.482 -26.658 -6.839 1.00 75.50 216 LYS A N 1
ATOM 1753 C CA . LYS A 1 216 ? 5.631 -26.986 -5.984 1.00 75.50 216 LYS A CA 1
ATOM 1754 C C . LYS A 1 216 ? 5.531 -26.343 -4.596 1.00 75.50 216 LYS A C 1
ATOM 1756 O O . LYS A 1 216 ? 5.974 -26.948 -3.626 1.00 75.50 216 LYS A O 1
ATOM 1761 N N . VAL A 1 217 ? 4.930 -25.156 -4.495 1.00 69.19 217 VAL A N 1
ATOM 1762 C CA . VAL A 1 217 ? 4.698 -24.440 -3.227 1.00 69.19 217 VAL A CA 1
ATOM 1763 C C . VAL A 1 217 ? 3.433 -24.939 -2.505 1.00 69.19 217 VAL A C 1
ATOM 1765 O O . VAL A 1 217 ? 3.387 -24.931 -1.280 1.00 69.19 217 VAL A O 1
ATOM 1768 N N . SER A 1 218 ? 2.424 -25.433 -3.233 1.00 63.12 218 SER A N 1
ATOM 1769 C CA . SER A 1 218 ? 1.135 -25.875 -2.669 1.00 63.12 218 SER A CA 1
ATOM 1770 C C . SER A 1 218 ? 1.152 -27.286 -2.047 1.00 63.12 218 SER A C 1
ATOM 1772 O O . SER A 1 218 ? 0.246 -27.636 -1.291 1.00 63.12 218 SER A O 1
ATOM 1774 N N . GLY A 1 219 ? 2.178 -28.106 -2.307 1.00 56.78 219 GLY A N 1
ATOM 1775 C CA . GLY A 1 219 ? 2.445 -29.338 -1.546 1.00 56.78 219 GLY A CA 1
ATOM 1776 C C . GLY A 1 219 ? 1.387 -30.453 -1.620 1.00 56.78 219 GLY A C 1
ATOM 1777 O O . GLY A 1 219 ? 1.474 -31.406 -0.848 1.00 56.78 219 GLY A O 1
ATOM 1778 N N . LYS A 1 220 ? 0.399 -30.392 -2.524 1.00 54.66 220 LYS A N 1
ATOM 1779 C CA . LYS A 1 220 ? -0.635 -31.438 -2.666 1.00 54.66 220 LYS A CA 1
ATOM 1780 C C . LYS A 1 220 ? -0.586 -32.105 -4.048 1.00 54.66 220 LYS A C 1
ATOM 1782 O O . LYS A 1 220 ? -0.574 -31.398 -5.055 1.00 54.66 220 LYS A O 1
ATOM 1787 N N . PRO A 1 221 ? -0.594 -33.452 -4.135 1.00 48.94 221 PRO A N 1
ATOM 1788 C CA . PRO A 1 221 ? -0.654 -34.146 -5.413 1.00 48.94 221 PRO A CA 1
ATOM 1789 C C . PRO A 1 221 ? -2.078 -34.063 -5.978 1.00 48.94 221 PRO A C 1
ATOM 1791 O O . PRO A 1 221 ? -3.050 -34.409 -5.306 1.00 48.94 221 PRO A O 1
ATOM 1794 N N . VAL A 1 222 ? -2.213 -33.617 -7.227 1.00 43.91 222 VAL A N 1
ATOM 1795 C CA . VAL A 1 222 ? -3.502 -33.581 -7.929 1.00 43.91 222 VAL A CA 1
ATOM 1796 C C . VAL A 1 222 ? -3.868 -35.002 -8.361 1.00 43.91 222 VAL A C 1
ATOM 1798 O O . VAL A 1 222 ? -3.385 -35.512 -9.372 1.00 43.91 222 VAL A O 1
ATOM 1801 N N . ALA A 1 223 ? -4.739 -35.656 -7.593 1.00 42.22 223 ALA A N 1
ATOM 1802 C CA . ALA A 1 223 ? -5.484 -36.809 -8.078 1.00 42.22 223 ALA A CA 1
ATOM 1803 C C . ALA A 1 223 ? -6.504 -36.331 -9.123 1.00 42.22 223 ALA A C 1
ATOM 1805 O O . ALA A 1 223 ? -7.278 -35.407 -8.877 1.00 42.22 223 ALA A O 1
ATOM 1806 N N . LYS A 1 224 ? -6.501 -36.970 -10.299 1.00 46.44 224 LYS A N 1
ATOM 1807 C CA . LYS A 1 224 ? -7.469 -36.733 -11.375 1.00 46.44 224 LYS A CA 1
ATOM 1808 C C . LYS A 1 224 ? -8.898 -36.898 -10.846 1.00 46.44 224 LYS A C 1
ATOM 1810 O O . LYS A 1 224 ? -9.322 -38.021 -10.579 1.00 46.44 224 LYS A O 1
ATOM 1815 N N . LYS A 1 225 ? -9.663 -35.808 -10.788 1.00 37.84 225 LYS A N 1
ATOM 1816 C CA . LYS A 1 225 ? -11.126 -35.850 -10.841 1.00 37.84 225 LYS A CA 1
ATOM 1817 C C . LYS A 1 225 ? -11.655 -34.739 -11.738 1.00 37.84 225 LYS A C 1
ATOM 1819 O O . LYS A 1 225 ? -11.067 -33.672 -11.864 1.00 37.84 225 LYS A O 1
ATOM 1824 N N . GLN A 1 226 ? -12.717 -35.122 -12.428 1.00 37.69 226 GLN A N 1
ATOM 1825 C CA . GLN A 1 226 ? -13.367 -34.458 -13.542 1.00 37.69 226 GLN A CA 1
ATOM 1826 C C . GLN A 1 226 ? -13.864 -33.048 -13.210 1.00 37.69 226 GLN A C 1
ATOM 1828 O O . GLN A 1 226 ? -14.124 -32.700 -12.063 1.00 37.69 226 GLN A O 1
ATOM 1833 N N . MET A 1 227 ? -13.990 -32.282 -14.289 1.00 41.38 227 MET A N 1
ATOM 1834 C CA . MET A 1 227 ? -14.428 -30.897 -14.387 1.00 41.38 227 MET A CA 1
ATOM 1835 C C . MET A 1 227 ? -15.686 -30.582 -13.566 1.00 41.38 227 MET A C 1
ATOM 1837 O O . MET A 1 227 ? -16.754 -31.112 -13.857 1.00 41.38 227 MET A O 1
ATOM 1841 N N . LEU A 1 228 ? -15.561 -29.640 -12.631 1.00 34.34 228 LEU A N 1
ATOM 1842 C CA . LEU A 1 228 ? -16.614 -28.702 -12.234 1.00 34.34 228 LEU A CA 1
ATOM 1843 C C . LEU A 1 228 ? -15.953 -27.349 -11.906 1.00 34.34 228 LEU A C 1
ATOM 1845 O O . LEU A 1 228 ? -14.860 -27.345 -11.334 1.00 34.34 228 LEU A O 1
ATOM 1849 N N . PRO A 1 229 ? -16.559 -26.210 -12.289 1.00 46.91 229 PRO A N 1
ATOM 1850 C CA . PRO A 1 229 ? -15.972 -24.898 -12.058 1.00 46.91 229 PRO A CA 1
ATOM 1851 C C . PRO A 1 229 ? -15.998 -24.551 -10.565 1.00 46.91 229 PRO A C 1
ATOM 1853 O O . PRO A 1 229 ? -16.996 -24.731 -9.871 1.00 46.91 229 PRO A O 1
ATOM 1856 N N . SER A 1 230 ? -14.849 -24.083 -10.091 1.00 35.62 230 SER A N 1
ATOM 1857 C CA . SER A 1 230 ? -14.527 -23.776 -8.704 1.00 35.62 230 SER A CA 1
ATOM 1858 C C . SER A 1 230 ? -15.279 -22.554 -8.179 1.00 35.62 230 SER A C 1
ATOM 1860 O O . SER A 1 230 ? -15.189 -21.470 -8.754 1.00 35.62 230 SER A O 1
ATOM 1862 N N . HIS A 1 231 ? -15.935 -22.726 -7.032 1.00 42.28 231 HIS A N 1
ATOM 1863 C CA . HIS A 1 231 ? -16.374 -21.643 -6.160 1.00 42.28 231 HIS A CA 1
ATOM 1864 C C . HIS A 1 231 ? -15.161 -20.945 -5.535 1.00 42.28 231 HIS A C 1
ATOM 1866 O O . HIS A 1 231 ? -14.323 -21.585 -4.898 1.00 42.28 231 HIS A O 1
ATOM 1872 N N . THR A 1 232 ? -15.088 -19.628 -5.703 1.00 41.19 232 THR A N 1
ATOM 1873 C CA . THR A 1 232 ? -14.118 -18.767 -5.028 1.00 41.19 232 THR A CA 1
ATOM 1874 C C . THR A 1 232 ? -14.591 -18.507 -3.601 1.00 41.19 232 THR A C 1
ATOM 1876 O O . THR A 1 232 ? -15.681 -17.986 -3.376 1.00 41.19 232 THR A O 1
ATOM 1879 N N . SER A 1 233 ? -13.759 -18.865 -2.630 1.00 40.53 233 SER A N 1
ATOM 1880 C CA . SER A 1 233 ? -13.913 -18.508 -1.225 1.00 40.53 233 SER A CA 1
ATOM 1881 C C . SER A 1 233 ? -13.612 -17.020 -1.022 1.00 40.53 233 SER A C 1
ATOM 1883 O O . SER A 1 233 ? -12.448 -16.619 -0.999 1.00 40.53 233 SER A O 1
ATOM 1885 N N . MET A 1 234 ? -14.653 -16.209 -0.842 1.00 39.38 234 MET A N 1
ATOM 1886 C CA . MET A 1 234 ? -14.558 -14.882 -0.236 1.00 39.38 234 MET A CA 1
ATOM 1887 C C . MET A 1 234 ? -15.701 -14.705 0.763 1.00 39.38 234 MET A C 1
ATOM 1889 O O . MET A 1 234 ? -16.861 -14.688 0.379 1.00 39.38 234 MET A O 1
ATOM 1893 N N . VAL A 1 235 ? -15.308 -14.590 2.033 1.00 39.62 235 VAL A N 1
ATOM 1894 C CA . VAL A 1 235 ? -15.919 -13.817 3.126 1.00 39.62 235 VAL A CA 1
ATOM 1895 C C . VAL A 1 235 ? -17.442 -13.916 3.297 1.00 39.62 235 VAL A C 1
ATOM 1897 O O . VAL A 1 235 ? -18.226 -13.401 2.507 1.00 39.62 235 VAL A O 1
ATOM 1900 N N . GLU A 1 236 ? -17.828 -14.488 4.438 1.00 42.59 236 GLU A N 1
ATOM 1901 C CA . GLU A 1 236 ? -19.170 -14.518 5.021 1.00 42.59 236 GLU A CA 1
ATOM 1902 C C . GLU A 1 236 ? -19.943 -13.200 4.873 1.00 42.59 236 GLU A C 1
ATOM 1904 O O . GLU A 1 236 ? -19.797 -12.232 5.618 1.00 42.59 236 GLU A O 1
ATOM 1909 N N . SER A 1 237 ? -20.820 -13.192 3.884 1.00 42.31 237 SER A N 1
ATOM 1910 C CA . SER A 1 237 ? -22.133 -12.559 3.881 1.00 42.31 237 SER A CA 1
ATOM 1911 C C . SER A 1 237 ? -22.884 -13.339 2.813 1.00 42.31 237 SER A C 1
ATOM 1913 O O . SER A 1 237 ? -22.667 -13.107 1.628 1.00 42.31 237 SER A O 1
ATOM 1915 N N . SER A 1 238 ? -23.667 -14.343 3.214 1.00 46.84 238 SER A N 1
ATOM 1916 C CA . SER A 1 238 ? -24.361 -15.304 2.339 1.00 46.84 238 SER A CA 1
ATOM 1917 C C . SER A 1 238 ? -25.502 -14.667 1.533 1.00 46.84 238 SER A C 1
ATOM 1919 O O . SER A 1 238 ? -26.640 -15.129 1.528 1.00 46.84 238 SER A O 1
ATOM 1921 N N . SER A 1 239 ? -25.204 -13.580 0.827 1.00 60.38 239 SER A N 1
ATOM 1922 C CA . SER A 1 239 ? -26.080 -13.056 -0.205 1.00 60.38 239 SER A CA 1
ATOM 1923 C C . SER A 1 239 ? -26.007 -14.013 -1.388 1.00 60.38 239 SER A C 1
ATOM 1925 O O . SER A 1 239 ? -24.948 -14.224 -1.971 1.00 60.38 239 SER A O 1
ATOM 1927 N N . ASP A 1 240 ? -27.137 -14.634 -1.700 1.00 77.06 240 ASP A N 1
ATOM 1928 C CA . ASP A 1 240 ? -27.354 -15.431 -2.903 1.00 77.06 240 ASP A CA 1
ATOM 1929 C C . ASP A 1 240 ? -27.177 -14.508 -4.120 1.00 77.06 240 ASP A C 1
ATOM 1931 O O . ASP A 1 240 ? -28.085 -13.752 -4.470 1.00 77.06 240 ASP A O 1
ATOM 1935 N N . VAL A 1 241 ? -25.965 -14.480 -4.685 1.00 86.69 241 VAL A N 1
ATOM 1936 C CA . VAL A 1 241 ? -25.622 -13.675 -5.863 1.00 86.69 241 VAL A CA 1
ATOM 1937 C C . VAL A 1 241 ? -25.515 -14.591 -7.069 1.00 86.69 241 VAL A C 1
ATOM 1939 O O . VAL A 1 241 ? -24.616 -15.429 -7.140 1.00 86.69 241 VAL A O 1
ATOM 1942 N N . ARG A 1 242 ? -26.410 -14.424 -8.044 1.00 88.88 242 ARG A N 1
ATOM 1943 C CA . ARG A 1 242 ? -26.355 -15.166 -9.312 1.00 88.88 242 ARG A CA 1
ATOM 1944 C C . ARG A 1 242 ? -26.826 -14.321 -10.484 1.00 88.88 242 ARG A C 1
ATOM 1946 O O . ARG A 1 242 ? -27.549 -13.345 -10.305 1.00 88.88 242 ARG A O 1
ATOM 1953 N N . ILE A 1 243 ? -26.405 -14.694 -11.688 1.00 90.06 243 ILE A N 1
ATOM 1954 C CA . ILE A 1 243 ? -26.785 -14.018 -12.929 1.00 90.06 243 ILE A CA 1
ATOM 1955 C C . ILE A 1 243 ? -27.535 -15.018 -13.809 1.00 90.06 243 ILE A C 1
ATOM 1957 O O . ILE A 1 243 ? -26.983 -16.055 -14.168 1.00 90.06 243 ILE A O 1
ATOM 1961 N N . GLU A 1 244 ? -28.775 -14.691 -14.174 1.00 88.12 244 GLU A N 1
ATOM 1962 C CA . GLU A 1 244 ? -29.610 -15.479 -15.091 1.00 88.12 244 GLU A CA 1
ATOM 1963 C C . GLU A 1 244 ? -30.229 -14.543 -16.135 1.00 88.12 244 GLU A C 1
ATOM 1965 O O . GLU A 1 244 ? -30.733 -13.471 -15.797 1.00 88.12 244 GLU A O 1
ATOM 1970 N N . ASP A 1 245 ? -30.171 -14.919 -17.415 1.00 83.38 245 ASP A N 1
ATOM 1971 C CA . ASP A 1 245 ? -30.753 -14.161 -18.535 1.00 83.38 245 ASP A CA 1
ATOM 1972 C C . ASP A 1 245 ? -30.403 -12.657 -18.553 1.00 83.38 245 ASP A C 1
ATOM 1974 O O . ASP A 1 245 ? -31.241 -11.804 -18.852 1.00 83.38 245 ASP A O 1
ATOM 1978 N N . GLY A 1 246 ? -29.164 -12.302 -18.188 1.00 84.38 246 GLY A N 1
ATOM 1979 C CA . GLY A 1 246 ? -28.713 -10.904 -18.137 1.00 84.38 246 GLY A CA 1
ATOM 1980 C C . GLY A 1 246 ? -29.315 -10.079 -16.991 1.00 84.38 246 GLY A C 1
ATOM 1981 O O . GLY A 1 246 ? -29.246 -8.848 -17.022 1.00 84.38 246 GLY A O 1
ATOM 1982 N N . ARG A 1 247 ? -29.901 -10.734 -15.982 1.00 90.38 247 ARG A N 1
ATOM 1983 C CA . ARG A 1 247 ? -30.394 -10.134 -14.737 1.00 90.38 247 ARG A CA 1
ATOM 1984 C C . ARG A 1 247 ? -29.542 -10.597 -13.559 1.00 90.38 247 ARG A C 1
ATOM 1986 O O . ARG A 1 247 ? -29.102 -11.740 -13.518 1.00 90.38 247 ARG A O 1
ATOM 1993 N N . LEU A 1 248 ? -29.315 -9.701 -12.605 1.00 91.38 248 LEU A N 1
ATOM 1994 C CA . LEU A 1 248 ? -28.569 -9.958 -11.375 1.00 91.38 248 LEU A CA 1
ATOM 1995 C C . LEU A 1 248 ? -29.554 -10.249 -10.242 1.00 91.38 248 LEU A C 1
ATOM 1997 O O . LEU A 1 248 ? -30.417 -9.423 -9.955 1.00 91.38 248 LEU A O 1
ATOM 2001 N N . TRP A 1 249 ? -29.416 -11.396 -9.593 1.00 91.75 249 TRP A N 1
ATOM 2002 C CA . TRP A 1 249 ? -30.086 -11.710 -8.338 1.00 91.75 249 TRP A CA 1
ATOM 2003 C C . TRP A 1 249 ? -29.179 -11.300 -7.184 1.00 91.75 249 TRP A C 1
ATOM 2005 O O . TRP A 1 249 ? -28.027 -11.725 -7.127 1.00 91.75 249 TRP A O 1
ATOM 2015 N N . TYR A 1 250 ? -29.682 -10.443 -6.301 1.00 90.25 250 TYR A N 1
ATOM 2016 C CA . TYR A 1 250 ? -28.990 -10.005 -5.092 1.00 90.25 250 TYR A CA 1
ATOM 2017 C C . TYR A 1 250 ? -30.034 -9.626 -4.039 1.00 90.25 250 TYR A C 1
ATOM 2019 O O . TYR A 1 250 ? -31.049 -9.022 -4.380 1.00 90.25 250 TYR A O 1
ATOM 2027 N N . ASP A 1 251 ? -29.816 -9.992 -2.774 1.00 88.94 251 ASP A N 1
ATOM 2028 C CA . ASP A 1 251 ? -30.710 -9.658 -1.648 1.00 88.94 251 ASP A CA 1
ATOM 2029 C C . ASP A 1 251 ? -32.209 -9.908 -1.944 1.00 88.94 251 ASP A C 1
ATOM 2031 O O . ASP A 1 251 ? -33.080 -9.050 -1.789 1.00 88.94 251 ASP A O 1
ATOM 2035 N N . LYS A 1 252 ? -32.505 -11.113 -2.457 1.00 88.62 252 LYS A N 1
ATOM 2036 C CA . LYS A 1 252 ? -33.859 -11.586 -2.813 1.00 88.62 252 LYS A CA 1
ATOM 2037 C C . LYS A 1 252 ? -34.577 -10.745 -3.883 1.00 88.62 252 LYS A C 1
ATOM 2039 O O . LYS A 1 252 ? -35.808 -10.777 -3.967 1.00 88.62 252 LYS A O 1
ATOM 2044 N N . LYS A 1 253 ? -33.837 -9.990 -4.703 1.00 89.88 253 LYS A N 1
ATOM 2045 C CA . LYS A 1 253 ? -34.383 -9.139 -5.768 1.00 89.88 253 LYS A CA 1
ATOM 2046 C C . LYS A 1 253 ? -33.629 -9.303 -7.083 1.00 89.88 253 LYS A C 1
ATOM 2048 O O . LYS A 1 253 ? -32.420 -9.516 -7.113 1.00 89.88 253 LYS A O 1
ATOM 2053 N N . TRP A 1 254 ? -34.373 -9.158 -8.180 1.00 92.31 254 TRP A N 1
ATOM 2054 C CA . TRP A 1 254 ? -33.826 -9.100 -9.533 1.00 92.31 254 TRP A CA 1
ATOM 2055 C C . TRP A 1 254 ? -33.509 -7.662 -9.933 1.00 92.31 254 TRP A C 1
ATOM 2057 O O . TRP A 1 254 ? -34.357 -6.776 -9.835 1.00 92.31 254 TRP A O 1
ATOM 2067 N N . TYR A 1 255 ? -32.313 -7.467 -10.474 1.00 92.94 255 TYR A N 1
ATOM 2068 C CA . TYR A 1 255 ? -31.836 -6.219 -11.044 1.00 92.94 255 TYR A CA 1
ATOM 2069 C C . TYR A 1 255 ? -31.533 -6.409 -12.531 1.00 92.94 255 TYR A C 1
ATOM 2071 O O . TYR A 1 255 ? -31.003 -7.437 -12.951 1.00 92.94 255 TYR A O 1
ATOM 2079 N N . GLN A 1 256 ? -31.862 -5.403 -13.336 1.00 93.00 256 GLN A N 1
A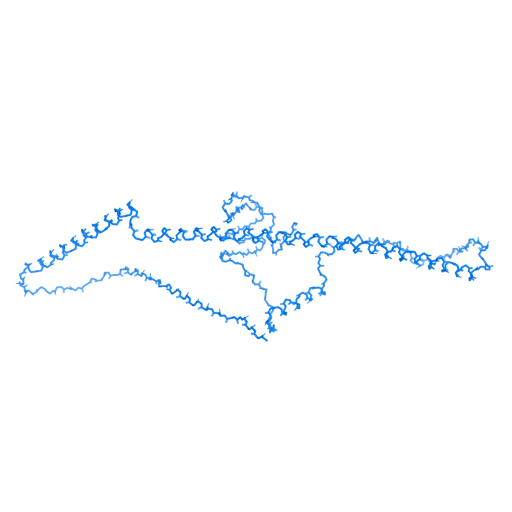TOM 2080 C CA . GLN A 1 256 ? -31.620 -5.387 -14.781 1.00 93.00 256 GLN A CA 1
ATOM 2081 C C . GLN A 1 256 ? -30.768 -4.182 -15.184 1.00 93.00 256 GLN A C 1
ATOM 2083 O O . GLN A 1 256 ? -30.586 -3.241 -14.403 1.00 93.00 256 GLN A O 1
ATOM 2088 N N . ARG A 1 257 ? -30.280 -4.175 -16.427 1.00 91.31 257 ARG A N 1
ATOM 2089 C CA . ARG A 1 257 ? -29.636 -2.996 -17.020 1.00 91.31 257 ARG A CA 1
ATOM 2090 C C . ARG A 1 257 ? -30.521 -1.756 -16.829 1.00 91.31 257 ARG A C 1
ATOM 2092 O O . ARG A 1 257 ? -31.733 -1.817 -17.004 1.00 91.31 257 ARG A O 1
ATOM 2099 N N . ASN A 1 258 ? -29.897 -0.642 -16.474 1.00 90.44 258 ASN A N 1
ATOM 2100 C CA . ASN A 1 258 ? -30.504 0.640 -16.120 1.00 90.44 258 ASN A CA 1
ATOM 2101 C C . ASN A 1 258 ? -31.275 0.679 -14.786 1.00 90.44 258 ASN A C 1
ATOM 2103 O O . ASN A 1 258 ? -31.942 1.672 -14.505 1.00 90.44 258 ASN A O 1
ATOM 2107 N N . SER A 1 259 ? -31.166 -0.345 -13.932 1.00 92.50 259 SER A N 1
ATOM 2108 C CA . SER A 1 259 ? -31.720 -0.272 -12.570 1.00 92.50 259 SER A CA 1
ATOM 2109 C C . SER A 1 259 ? -30.853 0.617 -11.679 1.00 92.50 259 SER A C 1
ATOM 2111 O O . SER A 1 259 ? -29.623 0.514 -11.713 1.00 92.50 259 SER A O 1
ATOM 2113 N N . MET A 1 260 ? -31.491 1.460 -10.864 1.00 89.69 260 MET A N 1
ATOM 2114 C CA . MET A 1 260 ? -30.812 2.272 -9.854 1.00 89.69 260 MET A CA 1
ATOM 2115 C C . MET A 1 260 ? -30.456 1.407 -8.642 1.00 89.69 260 MET A C 1
ATOM 2117 O O . MET A 1 260 ? -31.304 0.683 -8.120 1.00 89.69 260 MET A O 1
ATOM 2121 N N . VAL A 1 261 ? -29.208 1.491 -8.194 1.00 91.44 261 VAL A N 1
ATOM 2122 C CA . VAL A 1 261 ? -28.687 0.756 -7.039 1.00 91.44 261 VAL A CA 1
ATOM 2123 C C . VAL A 1 261 ? -27.980 1.699 -6.078 1.00 91.44 261 VAL A C 1
ATOM 2125 O O . VAL A 1 261 ? -27.430 2.725 -6.478 1.00 91.44 261 VAL A O 1
ATOM 2128 N N . GLN A 1 262 ? -28.004 1.341 -4.800 1.00 89.31 262 GLN A N 1
ATOM 2129 C CA . GLN A 1 262 ? -27.272 2.031 -3.748 1.00 89.31 262 GLN A CA 1
ATOM 2130 C C . GLN A 1 262 ? -26.100 1.147 -3.322 1.00 89.31 262 GLN A C 1
ATOM 2132 O O . GLN A 1 262 ? -26.295 -0.021 -2.997 1.00 89.31 262 GLN A O 1
ATOM 2137 N N . VAL A 1 263 ? -24.894 1.707 -3.322 1.00 85.62 263 VAL A N 1
ATOM 2138 C CA . VAL A 1 263 ? -23.675 1.044 -2.858 1.00 85.62 263 VAL A CA 1
ATOM 2139 C C . VAL A 1 263 ? -23.383 1.529 -1.444 1.00 85.62 263 VAL A C 1
ATOM 2141 O O . VAL A 1 263 ? -23.234 2.730 -1.201 1.00 85.62 263 VAL A O 1
ATOM 2144 N N . GLU A 1 264 ? -23.332 0.591 -0.504 1.00 80.19 264 GLU A N 1
ATOM 2145 C CA . GLU A 1 264 ? -22.963 0.852 0.884 1.00 80.19 264 GLU A CA 1
ATOM 2146 C C . GLU A 1 264 ? -21.469 0.589 1.081 1.00 80.19 264 GLU A C 1
ATOM 2148 O O . GLU A 1 264 ? -20.959 -0.479 0.742 1.00 80.19 264 GLU A O 1
ATOM 2153 N N . ASN A 1 265 ? -20.754 1.584 1.608 1.00 77.50 265 ASN A N 1
ATOM 2154 C CA . ASN A 1 265 ? -19.345 1.436 1.941 1.00 77.50 265 ASN A CA 1
ATOM 2155 C C . ASN A 1 265 ? -19.223 0.827 3.345 1.00 77.50 265 ASN A C 1
ATOM 2157 O O . ASN A 1 265 ? -19.721 1.405 4.313 1.00 77.50 265 ASN A O 1
ATOM 2161 N N . LYS A 1 266 ? -18.524 -0.311 3.456 1.00 75.12 266 LYS A N 1
ATOM 2162 C CA . LYS A 1 266 ? -18.299 -1.025 4.725 1.00 75.12 266 LYS A CA 1
ATOM 2163 C C . LYS A 1 266 ? -17.583 -0.172 5.785 1.00 75.12 266 LYS A C 1
ATOM 2165 O O . LYS A 1 266 ? -17.685 -0.478 6.966 1.00 75.12 266 LYS A O 1
ATOM 2170 N N . GLU A 1 267 ? -16.912 0.909 5.386 1.00 77.44 267 GLU A N 1
ATOM 2171 C CA . GLU A 1 267 ? -16.198 1.829 6.286 1.00 77.44 267 GLU A CA 1
ATOM 2172 C C . GLU A 1 267 ? -17.021 3.063 6.715 1.00 77.44 267 GLU A C 1
ATOM 2174 O O . GLU A 1 267 ? -16.475 4.016 7.266 1.00 77.44 267 GLU A O 1
ATOM 2179 N N . GLY A 1 268 ? -18.341 3.078 6.480 1.00 73.94 268 GLY A N 1
ATOM 2180 C CA . GLY A 1 268 ? -19.217 4.173 6.929 1.00 73.94 268 GLY A CA 1
ATOM 2181 C C . GLY A 1 268 ? -19.122 5.455 6.090 1.00 73.94 268 GLY A C 1
ATOM 2182 O O . GLY A 1 268 ? -19.477 6.536 6.559 1.00 73.94 268 GLY A O 1
ATOM 2183 N N . GLY A 1 269 ? -18.642 5.346 4.848 1.00 76.06 269 GLY A N 1
ATOM 2184 C CA . GLY A 1 269 ? -18.601 6.449 3.883 1.00 76.06 269 GLY A CA 1
ATOM 2185 C C . GLY A 1 269 ? -19.988 6.889 3.369 1.00 76.06 269 GLY A C 1
ATOM 2186 O O . GLY A 1 269 ? -21.000 6.246 3.657 1.00 76.06 269 GLY A O 1
ATOM 2187 N N . PRO A 1 270 ? -20.063 7.983 2.583 1.00 81.88 270 PRO A N 1
ATOM 2188 C CA . PRO A 1 270 ? -21.323 8.481 2.030 1.00 81.88 270 PRO A CA 1
ATOM 2189 C C . PRO A 1 270 ? -22.011 7.430 1.147 1.00 81.88 270 PRO A C 1
ATOM 2191 O O . PRO A 1 270 ? -21.352 6.676 0.433 1.00 81.88 270 PRO A O 1
ATOM 2194 N N . ARG A 1 271 ? -23.351 7.401 1.171 1.00 83.25 271 ARG A N 1
ATOM 2195 C CA . ARG A 1 271 ? -24.155 6.518 0.311 1.00 83.25 271 ARG A CA 1
ATOM 2196 C C . ARG A 1 271 ? -23.974 6.923 -1.148 1.00 83.25 271 ARG A C 1
ATOM 2198 O O . ARG A 1 271 ? -24.287 8.055 -1.514 1.00 83.25 271 ARG A O 1
ATOM 2205 N N . ILE A 1 272 ? -23.500 5.992 -1.969 1.00 89.69 272 ILE A N 1
ATOM 2206 C CA . ILE A 1 272 ? -23.293 6.216 -3.400 1.00 89.69 272 ILE A CA 1
ATOM 2207 C C . ILE A 1 272 ? -24.467 5.597 -4.153 1.00 89.69 272 ILE A C 1
ATOM 2209 O O . ILE A 1 272 ? -24.811 4.439 -3.927 1.00 89.69 272 ILE A O 1
ATOM 2213 N N . TYR A 1 273 ? -25.075 6.362 -5.056 1.00 90.56 273 TYR A N 1
ATOM 2214 C CA . TYR A 1 273 ? -26.109 5.866 -5.960 1.00 90.56 273 TYR A CA 1
ATOM 2215 C C . TYR A 1 273 ? -25.520 5.699 -7.356 1.00 90.56 273 TYR A C 1
ATOM 2217 O O . TYR A 1 273 ? -24.761 6.545 -7.827 1.00 90.56 273 TYR A O 1
ATOM 2225 N N . GLY A 1 274 ? -25.873 4.604 -8.016 1.00 91.19 274 GLY A N 1
ATOM 2226 C CA . GLY A 1 274 ? -25.408 4.276 -9.354 1.00 91.19 274 GLY A CA 1
ATOM 2227 C C . GLY A 1 274 ? -26.506 3.624 -10.177 1.00 91.19 274 GLY A C 1
ATOM 2228 O O . GLY A 1 274 ? -27.563 3.260 -9.670 1.00 91.19 274 GLY A O 1
ATOM 2229 N N . THR A 1 275 ? -26.255 3.485 -11.473 1.00 93.31 275 THR A N 1
ATOM 2230 C CA . THR A 1 275 ? -27.141 2.767 -12.391 1.00 93.31 275 THR A CA 1
ATOM 2231 C C . THR A 1 275 ? -26.368 1.617 -13.017 1.00 93.31 275 THR A C 1
ATOM 2233 O O . THR A 1 275 ? -25.228 1.801 -13.441 1.00 93.31 275 THR A O 1
ATOM 2236 N N . ILE A 1 276 ? -26.972 0.432 -13.085 1.00 91.56 276 ILE A N 1
ATOM 2237 C CA . ILE A 1 276 ? -26.320 -0.746 -13.664 1.00 91.56 276 ILE A CA 1
ATOM 2238 C C . ILE A 1 276 ? -26.203 -0.581 -15.184 1.00 91.56 276 ILE A C 1
ATOM 2240 O O . ILE A 1 276 ? -27.207 -0.603 -15.893 1.00 91.56 276 ILE A O 1
ATOM 2244 N N . THR A 1 277 ? -24.988 -0.450 -15.710 1.00 88.81 277 THR A N 1
ATOM 2245 C CA . THR A 1 277 ? -24.751 -0.255 -17.153 1.00 88.81 277 THR A CA 1
ATOM 2246 C C . THR A 1 277 ? -24.609 -1.566 -17.925 1.00 88.81 277 THR A C 1
ATOM 2248 O O . THR A 1 277 ? -25.024 -1.632 -19.085 1.00 88.81 277 THR A O 1
ATOM 2251 N N . ASN A 1 278 ? -24.071 -2.610 -17.288 1.00 86.62 278 ASN A N 1
ATOM 2252 C CA . ASN A 1 278 ? -23.901 -3.946 -17.852 1.00 86.62 278 ASN A CA 1
ATOM 2253 C C . ASN A 1 278 ? -23.976 -5.018 -16.748 1.00 86.62 278 ASN A C 1
ATOM 2255 O O . ASN A 1 278 ? -23.551 -4.762 -15.623 1.00 86.62 278 ASN A O 1
ATOM 2259 N N . ILE A 1 279 ? -24.500 -6.204 -17.070 1.00 88.25 279 ILE A N 1
ATOM 2260 C CA . ILE A 1 279 ? -24.564 -7.374 -16.179 1.00 88.25 279 ILE A CA 1
ATOM 2261 C C . ILE A 1 279 ? -24.010 -8.563 -16.961 1.00 88.25 279 ILE A C 1
ATOM 2263 O O . ILE A 1 279 ? -24.571 -8.947 -17.985 1.00 88.25 279 ILE A O 1
ATOM 2267 N N . GLY A 1 280 ? -22.918 -9.153 -16.488 1.00 82.69 280 GLY A N 1
ATOM 2268 C CA . GLY A 1 280 ? -22.323 -10.328 -17.113 1.00 82.69 280 GLY A CA 1
ATOM 2269 C C . GLY A 1 280 ? -21.285 -10.987 -16.214 1.00 82.69 280 GLY A C 1
ATOM 2270 O O . GLY A 1 280 ? -20.809 -10.382 -15.260 1.00 82.69 280 GLY A O 1
ATOM 2271 N N . ASN A 1 281 ? -20.915 -12.223 -16.550 1.00 74.62 281 ASN A N 1
ATOM 2272 C CA . ASN A 1 281 ? -19.916 -13.009 -15.811 1.00 74.62 281 ASN A CA 1
ATOM 2273 C C . ASN A 1 281 ? -18.466 -12.611 -16.146 1.00 74.62 281 ASN A C 1
ATOM 2275 O O . ASN A 1 281 ? -17.526 -13.266 -15.710 1.00 74.62 281 ASN A O 1
ATOM 2279 N N . GLN A 1 282 ? -18.286 -11.587 -16.981 1.00 69.00 282 GLN A N 1
ATOM 2280 C CA . GLN A 1 282 ? -16.984 -11.106 -17.425 1.00 69.00 282 GLN A CA 1
ATOM 2281 C C . GLN A 1 282 ? -16.617 -9.861 -16.620 1.00 69.00 282 GLN A C 1
ATOM 2283 O O . GLN A 1 282 ? -17.409 -8.921 -16.537 1.00 69.00 282 GLN A O 1
ATOM 2288 N N . GLU A 1 283 ? -15.413 -9.839 -16.052 1.00 62.69 283 GLU A N 1
ATOM 2289 C CA . GLU A 1 283 ? -14.871 -8.633 -15.432 1.00 62.69 283 GLU A CA 1
ATOM 2290 C C . GLU A 1 283 ? -14.669 -7.550 -16.497 1.00 62.69 283 GLU A C 1
ATOM 2292 O O . GLU A 1 283 ? -13.941 -7.740 -17.474 1.00 62.69 283 GLU A O 1
ATOM 2297 N N . VAL A 1 284 ? -15.299 -6.391 -16.302 1.00 53.34 284 VAL A N 1
ATOM 2298 C CA . VAL A 1 284 ? -15.008 -5.197 -17.098 1.00 53.34 284 VAL A CA 1
ATOM 2299 C C . VAL A 1 284 ? -13.765 -4.549 -16.497 1.00 53.34 284 VAL A C 1
ATOM 2301 O O . VAL A 1 284 ? -13.850 -3.853 -15.487 1.00 53.34 284 VAL A O 1
ATOM 2304 N N . LYS A 1 285 ? -12.601 -4.813 -17.096 1.00 44.53 285 LYS A N 1
ATOM 2305 C CA . LYS A 1 285 ? -11.365 -4.084 -16.789 1.00 44.53 285 LYS A CA 1
ATOM 2306 C C . LYS A 1 285 ? -11.410 -2.735 -17.510 1.00 44.53 285 LYS A C 1
ATOM 2308 O O . LYS A 1 285 ? -11.523 -2.715 -18.735 1.00 44.53 285 LYS A O 1
ATOM 2313 N N . TYR A 1 286 ? -11.376 -1.646 -16.746 1.00 39.53 286 TYR A N 1
ATOM 2314 C CA . TYR A 1 286 ? -11.087 -0.302 -17.256 1.00 39.53 286 TYR A CA 1
ATOM 2315 C C . TYR A 1 286 ? -9.580 -0.068 -17.276 1.00 39.53 286 TYR A C 1
ATOM 2317 O O . TYR A 1 286 ? -8.906 -0.584 -16.353 1.00 39.53 286 TYR A O 1
#

Secondary structure (DSSP, 8-state):
--------------------------------------------HHHHHHHHHHHHHHHHHHHHHHHHHHHHHHHHHHTT--HHHHHHHHHHHHHHHHHHHHHHHHHHHHHHHHHHHHHHHHHHHHHHHHHHHHHHHHHHHHHHHHHHHHHHHHHHHHHHHTTTTT---------PPPPTTS---------PPPP-----SPPHHHHHHHHHHHHHHH----------PPPP---S-----EEETTEEEETTEEE-TT-EEEEPPTT-PPPEEEE-----SS----

Mean predicted aligned error: 23.23 Å

Organism: Elysia chlorotica (NCBI:txid188477)

Foldseek 3Di:
DDDDDDDDDDDDDDPPDDDDPDDDDDDDDDDDDDDDDDDDDPPPPVVVVVVVVVVVVVVVVVVVVVVVVVVVQVVCVVVVNRPVSVVVVVVVVVVVVVVVVVVVVVVVVVVVVVVVVVVVVVVVVVVVVVVVVVVVVVVVVVVVVVVVVVVVVVVVVCVVCVVPPVPPPPPPPDPDDDDPPDDDPDPDPPPDPDPPDDPPDDDPVVVVVVVVVCVVVVPDDDDDDDDDDDDDDDDDDPFPWDDDPFWTRTPNDTDHAQDKDWDDDPVRDDIDIDGHHGGDPDDDDD

pLDDT: mean 75.7, std 21.49, range [34.34, 98.69]

Solvent-accessible surface area (backbone atoms only — not comparable to full-atom values): 18706 Å² total; per-residue (Å²): 139,88,81,89,84,88,85,83,85,80,86,80,88,78,86,81,80,79,86,77,84,78,84,76,85,82,82,85,81,94,80,88,85,82,81,85,82,92,72,91,73,91,62,63,69,67,58,62,51,50,53,53,49,50,54,49,51,52,50,50,50,53,48,53,52,50,51,51,51,51,54,47,49,52,49,30,48,76,71,62,66,30,65,70,58,49,54,53,51,52,51,53,53,50,53,51,54,50,51,54,53,49,52,54,50,51,54,51,54,51,52,55,48,51,52,52,50,52,53,50,49,54,52,49,53,53,49,52,52,52,51,54,55,49,52,52,52,52,49,53,52,47,54,52,52,50,51,51,51,50,52,53,50,52,49,53,50,44,71,75,46,65,89,60,65,90,66,78,65,77,82,79,74,76,79,75,81,75,60,97,85,60,80,77,85,70,83,77,76,74,78,68,83,74,76,88,71,81,72,90,66,78,55,70,68,58,54,51,52,52,50,51,50,52,51,67,72,63,74,65,86,86,75,93,73,82,93,75,88,79,83,80,92,72,78,99,66,91,61,66,69,48,76,57,98,62,26,40,35,45,82,95,39,83,43,46,69,70,36,79,47,76,50,80,48,93,85,74,55,78,82,42,76,49,60,38,82,74,64,73,99,64,84,85,82,129

Sequence (286 aa):
MSASINSRNEDYDGAESSDLDEEKDDEQASDEDTADASETEEKPKNSHVGVSVQRTEIKEQMYQDKLAQIKKQIGMLKEGSLPEFLRRTKKIELQYRERLRQNEIDKTVEIERADRNYQTNCSNALKEFEEKKVDMKDSLISDLKEKRNMIEMERQTMDLNGADFMEVKPTMTRKLRRRPNDPIPIPEKRRKPSPAQVNLLLDDGHIMDDLRVMLKVSGKPVAKKQMLPSHTSMVESSSDVRIEDGRLWYDKKWYQRNSMVQVENKEGGPRIYGTITNIGNQEVKY

InterPro domains:
  IPR013907 Sds3-like [PF08598] (57-165)
  IPR013907 Sds3-like [PTHR21964] (16-283)
  IPR013907 Sds3-like [SM01401] (46-213)